Protein AF-A0AAN4Z5H9-F1 (afdb_monomer_lite)

Secondary structure (DSSP, 8-state):
---TT----TT-S-HHHHHHHHHHHS-HHHHHHHHHHHHH--HHHHHHHIIIII----SHHHHHHHHHHHHHHHHHHHHHHHHHHT-HHHHHHHHHHHHHHHHTPPTT----HHHHHHHHHHHHHTSHHHHHH-HHHHHHHHHHHHHHHH-GGG-S-HHHHHHHHHHHHHHHHHHHH-SSSTTTGGG--S-HHHHHHHHHHTTHHHHIIIIIITSTTGGG-HHHHHHHHHHHHHHHHH-HHHHHHHHHHHHHHHHHHHHHHH--

Radius of gyration: 21.69 Å; chains: 1; bounding box: 60×51×69 Å

Structure (mmCIF, N/CA/C/O backbone):
data_AF-A0AAN4Z5H9-F1
#
_entry.id   AF-A0AAN4Z5H9-F1
#
loop_
_atom_site.group_PDB
_atom_site.id
_atom_site.type_symbol
_atom_site.label_atom_id
_atom_site.label_alt_id
_atom_site.label_comp_id
_atom_site.label_asym_id
_atom_site.label_entity_id
_atom_site.label_seq_id
_atom_site.pdbx_PDB_ins_code
_atom_site.Cartn_x
_atom_site.Cartn_y
_atom_site.Cartn_z
_atom_site.occupancy
_atom_site.B_iso_or_equiv
_atom_site.auth_seq_id
_atom_site.auth_comp_id
_atom_site.auth_asym_id
_atom_site.auth_atom_id
_atom_site.pdbx_PDB_model_num
ATOM 1 N N . PHE A 1 1 ? -10.519 34.401 27.376 1.00 35.06 1 PHE A N 1
ATOM 2 C CA . PHE A 1 1 ? -10.467 32.924 27.276 1.00 35.06 1 PHE A CA 1
ATOM 3 C C . PHE A 1 1 ? -10.170 32.427 25.847 1.00 35.06 1 PHE A C 1
ATOM 5 O O . PHE A 1 1 ? -10.809 31.511 25.355 1.00 35.06 1 PHE A O 1
ATOM 12 N N . ARG A 1 2 ? -9.180 33.008 25.148 1.00 33.75 2 ARG A N 1
ATOM 13 C CA . ARG A 1 2 ? -8.764 32.587 23.789 1.00 33.75 2 ARG A CA 1
ATOM 14 C C . ARG A 1 2 ? -7.245 32.753 23.593 1.00 33.75 2 ARG A C 1
ATOM 16 O O . ARG A 1 2 ? -6.788 33.269 22.584 1.00 33.75 2 ARG A O 1
ATOM 23 N N . VAL A 1 3 ? -6.466 32.385 24.615 1.00 35.53 3 VAL A N 1
ATOM 24 C CA . VAL A 1 3 ? -4.991 32.519 24.610 1.00 35.53 3 VAL A CA 1
ATOM 25 C C . VAL A 1 3 ? -4.268 31.233 25.058 1.00 35.53 3 VAL A C 1
ATOM 27 O O . VAL A 1 3 ? -3.055 31.158 24.953 1.00 35.53 3 VAL A O 1
ATOM 30 N N . LEU A 1 4 ? -4.970 30.170 25.471 1.00 34.47 4 LEU A N 1
ATOM 31 C CA . LEU A 1 4 ? -4.337 29.030 26.160 1.00 34.47 4 LEU A CA 1
ATOM 32 C C . LEU A 1 4 ? -4.035 27.772 25.329 1.00 34.47 4 LEU A C 1
ATOM 34 O O . LEU A 1 4 ? -3.639 26.771 25.907 1.00 34.47 4 LEU A O 1
ATOM 38 N N . LEU A 1 5 ? -4.153 27.799 24.000 1.00 40.00 5 LEU A N 1
ATOM 39 C CA . LEU A 1 5 ? -3.706 26.681 23.150 1.00 40.00 5 LEU A CA 1
ATOM 40 C C . LEU A 1 5 ? -3.053 27.179 21.854 1.00 40.00 5 LEU A C 1
ATOM 42 O O . LEU A 1 5 ? -3.328 26.689 20.763 1.00 40.00 5 LEU A O 1
ATOM 46 N N . LYS A 1 6 ? -2.158 28.166 21.959 1.00 36.31 6 LYS A N 1
ATOM 47 C CA . LYS A 1 6 ? -1.083 28.275 20.969 1.00 36.31 6 LYS A CA 1
ATOM 48 C C . LYS A 1 6 ? -0.036 27.244 21.371 1.00 36.31 6 LYS A C 1
ATOM 50 O O . LYS A 1 6 ? 0.864 27.561 22.138 1.00 36.31 6 LYS A O 1
ATOM 55 N N . TRP A 1 7 ? -0.220 26.004 20.920 1.00 41.94 7 TRP A N 1
ATOM 56 C CA . TRP A 1 7 ? 0.839 25.001 20.970 1.00 41.94 7 TRP A CA 1
ATOM 57 C C . TRP A 1 7 ? 2.050 25.624 20.259 1.00 41.94 7 TRP A C 1
ATOM 59 O O . TRP A 1 7 ? 1.920 25.978 19.078 1.00 41.94 7 TRP A O 1
ATOM 69 N N . PRO A 1 8 ? 3.176 25.879 20.951 1.00 40.06 8 PRO A N 1
ATOM 70 C CA . PRO A 1 8 ? 4.378 26.331 20.275 1.00 40.06 8 PRO A CA 1
ATOM 71 C C . PRO A 1 8 ? 4.750 25.254 19.256 1.00 40.06 8 PRO A C 1
ATOM 73 O O . PRO A 1 8 ? 4.385 24.088 19.404 1.00 40.06 8 PRO A O 1
ATOM 76 N N . ARG A 1 9 ? 5.398 25.656 18.167 1.00 43.84 9 ARG A N 1
ATOM 77 C CA . ARG A 1 9 ? 5.829 24.759 17.087 1.00 43.84 9 ARG A CA 1
ATOM 78 C C . ARG A 1 9 ? 6.445 23.468 17.652 1.00 43.84 9 ARG A C 1
ATOM 80 O O . ARG A 1 9 ? 7.014 23.485 18.735 1.00 43.84 9 ARG A O 1
ATOM 87 N N . ARG A 1 10 ? 6.346 22.371 16.887 1.00 48.06 10 ARG A N 1
ATOM 88 C CA . ARG A 1 10 ? 6.854 20.999 17.152 1.00 48.06 10 ARG A CA 1
ATOM 89 C C . ARG A 1 10 ? 8.238 20.868 17.833 1.00 48.06 10 ARG A C 1
ATOM 91 O O . ARG A 1 10 ? 8.585 19.759 18.218 1.00 48.06 10 ARG A O 1
ATOM 98 N N . GLU A 1 11 ? 9.005 21.942 17.960 1.00 48.94 11 GLU A N 1
ATOM 99 C CA . GLU A 1 11 ? 10.364 22.011 18.496 1.00 48.94 11 GLU A CA 1
ATOM 100 C C . GLU A 1 11 ? 10.444 22.106 20.035 1.00 48.94 11 GLU A C 1
ATOM 102 O O . GLU A 1 11 ? 11.495 21.796 20.582 1.00 48.94 11 GLU A O 1
ATOM 107 N N . ASP A 1 12 ? 9.352 22.411 20.752 1.00 53.12 12 ASP A N 1
ATOM 108 C CA . ASP A 1 12 ? 9.399 22.648 22.213 1.00 53.12 12 ASP A CA 1
ATOM 109 C C . ASP A 1 12 ? 8.731 21.556 23.071 1.00 53.12 12 ASP A C 1
ATOM 111 O O . ASP A 1 12 ? 8.316 21.808 24.205 1.00 53.12 12 ASP A O 1
ATOM 115 N N . LEU A 1 13 ? 8.577 20.328 22.563 1.00 63.78 13 LEU A N 1
ATOM 116 C CA . LEU A 1 13 ? 8.091 19.244 23.420 1.00 63.78 13 LEU A CA 1
ATOM 117 C C . LEU A 1 13 ? 9.231 18.790 24.348 1.00 63.78 13 LEU A C 1
ATOM 119 O O . LEU A 1 13 ? 10.267 18.355 23.840 1.00 63.78 13 LEU A O 1
ATOM 123 N N . PRO A 1 14 ? 9.072 18.830 25.687 1.00 81.00 14 PRO A N 1
ATOM 124 C CA . PRO A 1 14 ? 10.109 18.356 26.595 1.00 81.00 14 PRO A CA 1
ATOM 125 C C . PRO A 1 14 ? 10.519 16.926 26.233 1.00 81.00 14 PRO A C 1
ATOM 127 O O . PRO A 1 14 ? 9.656 16.070 26.033 1.00 81.00 14 PRO A O 1
ATOM 130 N N . ILE A 1 15 ? 11.826 16.653 26.168 1.00 77.75 15 ILE A N 1
ATOM 131 C CA . ILE A 1 15 ? 12.364 15.340 25.765 1.00 77.75 15 ILE A CA 1
ATOM 132 C C . ILE A 1 15 ? 11.769 14.214 26.624 1.00 77.75 15 ILE A C 1
ATOM 134 O O . ILE A 1 15 ? 11.465 13.142 26.111 1.00 77.75 15 ILE A O 1
ATOM 138 N N . SER A 1 16 ? 11.528 14.479 27.911 1.00 81.25 16 SER A N 1
ATOM 139 C CA . SER A 1 16 ? 10.866 13.556 28.840 1.00 81.25 16 SER A CA 1
ATOM 140 C C . SER A 1 16 ? 9.409 13.258 28.473 1.00 81.25 16 SER A C 1
ATOM 142 O O . SER A 1 16 ? 8.974 12.117 28.585 1.00 81.25 16 SER A O 1
ATOM 144 N N . LEU A 1 17 ? 8.654 14.255 28.004 1.00 80.44 17 LEU A N 1
ATOM 145 C CA . LEU A 1 17 ? 7.281 14.068 27.536 1.00 80.44 17 LEU A CA 1
ATOM 146 C C . LEU A 1 17 ? 7.269 13.329 26.191 1.00 80.44 17 LEU A C 1
ATOM 148 O O . LEU A 1 17 ? 6.477 12.414 25.999 1.00 80.44 17 LEU A O 1
ATOM 152 N N . SER A 1 18 ? 8.178 13.689 25.279 1.00 78.94 18 SER A N 1
ATOM 153 C CA . SER A 1 18 ? 8.346 13.006 23.992 1.00 78.94 18 SER A CA 1
ATOM 154 C C . SER A 1 18 ? 8.706 11.531 24.183 1.00 78.94 18 SER A C 1
ATOM 156 O O . SER A 1 18 ? 8.077 10.661 23.582 1.00 78.94 18 SER A O 1
ATOM 158 N N . SER A 1 19 ? 9.654 11.226 25.076 1.00 81.56 19 SER A N 1
ATOM 159 C CA . SER A 1 19 ? 10.041 9.845 25.365 1.00 81.56 19 SER A CA 1
ATOM 160 C C . SER A 1 19 ? 8.925 9.069 26.062 1.00 81.56 19 SER A C 1
ATOM 162 O O . SER A 1 19 ? 8.707 7.916 25.706 1.00 81.56 19 SER A O 1
ATOM 164 N N . ALA A 1 20 ? 8.172 9.693 26.976 1.00 82.62 20 ALA A N 1
ATOM 165 C CA . ALA A 1 20 ? 7.025 9.067 27.633 1.00 82.62 20 ALA A CA 1
ATOM 166 C C . ALA A 1 20 ? 5.873 8.779 26.657 1.00 82.62 20 ALA A C 1
ATOM 168 O O . ALA A 1 20 ? 5.259 7.714 26.715 1.00 82.62 20 ALA A O 1
ATOM 169 N N . ILE A 1 21 ? 5.585 9.698 25.730 1.00 80.31 21 ILE A N 1
ATOM 170 C CA . ILE A 1 21 ? 4.573 9.488 24.687 1.00 80.31 21 ILE A CA 1
ATOM 171 C C . ILE A 1 21 ? 5.024 8.372 23.744 1.00 80.31 21 ILE A C 1
ATOM 173 O O . ILE A 1 21 ? 4.246 7.455 23.478 1.00 80.31 21 ILE A O 1
ATOM 177 N N . LYS A 1 22 ? 6.281 8.398 23.280 1.00 81.94 22 LYS A N 1
ATOM 178 C CA . LYS A 1 22 ? 6.835 7.329 22.440 1.00 81.94 22 LYS A CA 1
ATOM 179 C C . LYS A 1 22 ? 6.768 5.981 23.148 1.00 81.94 22 LYS A C 1
ATOM 181 O O . LYS A 1 22 ? 6.234 5.032 22.587 1.00 81.94 22 LYS A O 1
ATOM 186 N N . SER A 1 23 ? 7.234 5.907 24.391 1.00 84.00 23 SER A N 1
ATOM 187 C CA . SER A 1 23 ? 7.233 4.658 25.147 1.00 84.00 23 SER A CA 1
ATOM 188 C C . SER A 1 23 ? 5.828 4.148 25.436 1.00 84.00 23 SER A C 1
ATOM 190 O O . SER A 1 23 ? 5.679 2.943 25.547 1.00 84.00 23 SER A O 1
ATOM 192 N N . SER A 1 24 ? 4.811 5.010 25.523 1.00 82.50 24 SER A N 1
ATOM 193 C CA . SER A 1 24 ? 3.432 4.597 25.821 1.00 82.50 24 SER A CA 1
ATOM 194 C C . SER A 1 24 ? 2.625 4.223 24.576 1.00 82.50 24 SER A C 1
ATOM 196 O O . SER A 1 24 ? 1.837 3.282 24.623 1.00 82.50 24 SER A O 1
ATOM 198 N N . PHE A 1 25 ? 2.806 4.943 23.465 1.00 81.75 25 PHE A N 1
ATOM 199 C CA . PHE A 1 25 ? 1.943 4.821 22.282 1.00 81.75 25 PHE A CA 1
ATOM 200 C C . PHE A 1 25 ? 2.636 4.208 21.066 1.00 81.75 25 PHE A C 1
ATOM 202 O O . PHE A 1 25 ? 1.976 3.546 20.266 1.00 81.75 25 PHE A O 1
ATOM 209 N N . VAL A 1 26 ? 3.954 4.369 20.926 1.00 86.19 26 VAL A N 1
ATOM 210 C CA . VAL A 1 26 ? 4.732 3.799 19.816 1.00 86.19 26 VAL A CA 1
ATOM 211 C C . VAL A 1 26 ? 5.153 2.378 20.186 1.00 86.19 26 VAL A C 1
ATOM 213 O O . VAL A 1 26 ? 6.322 2.057 20.384 1.00 86.19 26 VAL A O 1
ATOM 216 N N . GLN A 1 27 ? 4.148 1.521 20.347 1.00 88.69 27 GLN A N 1
ATOM 217 C CA . GLN A 1 27 ? 4.318 0.129 20.733 1.00 88.69 27 GLN A CA 1
ATOM 218 C C . GLN A 1 27 ? 3.593 -0.798 19.764 1.00 88.69 27 GLN A C 1
ATOM 220 O O . GLN A 1 27 ? 2.468 -0.538 19.334 1.00 88.69 27 GLN A O 1
ATOM 225 N N . ARG A 1 28 ? 4.200 -1.961 19.513 1.00 91.19 28 ARG A N 1
ATOM 226 C CA . ARG A 1 28 ? 3.634 -2.996 18.639 1.00 91.19 28 ARG A CA 1
ATOM 227 C C . ARG A 1 28 ? 2.249 -3.470 19.092 1.00 91.19 28 ARG A C 1
ATOM 229 O O . ARG A 1 28 ? 1.396 -3.742 18.256 1.00 91.19 28 ARG A O 1
ATOM 236 N N . GLY A 1 29 ? 2.017 -3.554 20.405 1.00 92.50 29 GLY A N 1
ATOM 237 C CA . GLY A 1 29 ? 0.724 -3.956 20.968 1.00 92.50 29 GLY A CA 1
ATOM 238 C C . GLY A 1 29 ? -0.396 -2.967 20.644 1.00 92.50 29 GLY A C 1
ATOM 239 O O . GLY A 1 29 ? -1.452 -3.380 20.172 1.00 92.50 29 GLY A O 1
ATOM 240 N N . VAL A 1 30 ? -0.133 -1.667 20.820 1.00 92.56 30 VAL A N 1
ATOM 241 C CA . VAL A 1 30 ? -1.069 -0.592 20.451 1.00 92.56 30 VAL A CA 1
ATOM 242 C C . VAL A 1 30 ? -1.351 -0.643 18.954 1.00 92.56 30 VAL A C 1
ATOM 244 O O . VAL A 1 30 ? -2.508 -0.670 18.551 1.00 92.56 30 VAL A O 1
ATOM 247 N N . PHE A 1 31 ? -0.308 -0.741 18.131 1.00 94.56 31 PHE A N 1
ATOM 248 C CA . PHE A 1 31 ? -0.454 -0.810 16.680 1.00 94.56 31 PHE A CA 1
ATOM 249 C C . PHE A 1 31 ? -1.325 -1.985 16.216 1.00 94.56 31 PHE A C 1
ATOM 251 O O . PHE A 1 31 ? -2.252 -1.786 15.436 1.00 94.56 31 PHE A O 1
ATOM 258 N N . ARG A 1 32 ? -1.079 -3.196 16.731 1.00 94.00 32 ARG A N 1
ATOM 259 C CA . ARG A 1 32 ? -1.899 -4.375 16.412 1.00 94.00 32 ARG A CA 1
ATOM 260 C C . ARG A 1 32 ? -3.347 -4.196 16.831 1.00 94.00 32 ARG A C 1
ATOM 262 O O . ARG A 1 32 ? -4.237 -4.498 16.050 1.00 94.00 32 ARG A O 1
ATOM 269 N N . HIS A 1 33 ? -3.578 -3.646 18.021 1.00 94.88 33 HIS A N 1
ATOM 270 C CA . HIS A 1 33 ? -4.934 -3.375 18.475 1.00 94.88 33 HIS A CA 1
ATOM 271 C C . HIS A 1 33 ? -5.656 -2.382 17.554 1.00 94.88 33 HIS A C 1
ATOM 273 O O . HIS A 1 33 ? -6.806 -2.610 17.192 1.00 94.88 33 HIS A O 1
ATOM 279 N N . LEU A 1 34 ? -4.974 -1.318 17.113 1.00 95.06 34 LEU A N 1
ATOM 280 C CA . LEU A 1 34 ? -5.534 -0.373 16.146 1.00 95.06 34 LEU A CA 1
ATOM 281 C C . LEU A 1 34 ? -5.831 -1.053 14.800 1.00 95.06 34 LEU A C 1
ATOM 283 O O . LEU A 1 34 ? -6.898 -0.823 14.237 1.00 95.06 34 LEU A O 1
ATOM 287 N N . LEU A 1 35 ? -4.945 -1.926 14.305 1.00 93.81 35 LEU A N 1
ATOM 288 C CA . LEU A 1 35 ? -5.199 -2.714 13.092 1.00 93.81 35 LEU A CA 1
ATOM 289 C C . LEU A 1 35 ? -6.416 -3.637 13.249 1.00 93.81 35 LEU A C 1
ATOM 291 O O . LEU A 1 35 ? -7.266 -3.667 12.360 1.00 93.81 35 LEU A O 1
ATOM 295 N N . ASP A 1 36 ? -6.558 -4.326 14.379 1.00 94.00 36 ASP A N 1
ATOM 296 C CA . ASP A 1 36 ? -7.716 -5.183 14.654 1.00 94.00 36 ASP A CA 1
ATOM 297 C C . ASP A 1 36 ? -9.020 -4.367 14.702 1.00 94.00 36 ASP A C 1
ATOM 299 O O . ASP A 1 36 ? -10.057 -4.797 14.177 1.00 94.00 36 ASP A O 1
ATOM 303 N N . LEU A 1 37 ? -8.973 -3.151 15.258 1.00 94.69 37 LEU A N 1
ATOM 304 C CA . LEU A 1 37 ? -10.104 -2.220 15.260 1.00 94.69 37 LEU A CA 1
ATOM 305 C C . LEU A 1 37 ? -10.518 -1.801 13.845 1.00 94.69 37 LEU A C 1
ATOM 307 O O . LEU A 1 37 ? -11.712 -1.646 13.611 1.00 94.69 37 LEU A O 1
ATOM 311 N N . THR A 1 38 ? -9.599 -1.715 12.872 1.00 91.62 38 THR A N 1
ATOM 312 C CA . THR A 1 38 ? -9.986 -1.407 11.474 1.00 91.62 38 THR A CA 1
ATOM 313 C C . THR A 1 38 ? -10.901 -2.469 10.862 1.00 91.62 38 THR A C 1
ATOM 315 O O . THR A 1 38 ? -11.684 -2.167 9.964 1.00 91.62 38 THR A O 1
ATOM 318 N N . SER A 1 39 ? -10.815 -3.711 11.348 1.00 89.56 39 SER A N 1
ATOM 319 C CA . SER A 1 39 ? -11.657 -4.820 10.889 1.00 89.56 39 SER A CA 1
ATOM 320 C C . SER A 1 39 ? -12.968 -4.935 11.674 1.00 89.56 39 SER A C 1
ATOM 322 O O . SER A 1 39 ? -14.003 -5.314 11.124 1.00 89.56 39 SER A O 1
ATOM 324 N N . SER A 1 40 ? -12.929 -4.616 12.970 1.00 92.19 40 SER A N 1
ATOM 325 C CA . SER A 1 40 ? -14.005 -4.922 13.916 1.00 92.19 40 SER A CA 1
ATOM 326 C C . SER A 1 40 ? -14.898 -3.724 14.228 1.00 92.19 40 SER A C 1
ATOM 328 O O . SER A 1 40 ? -16.111 -3.903 14.343 1.00 92.19 40 SER A O 1
ATOM 330 N N . PHE A 1 41 ? -14.349 -2.510 14.287 1.00 92.62 41 PHE A N 1
ATOM 331 C CA . PHE A 1 41 ? -15.096 -1.286 14.557 1.00 92.62 41 PHE A CA 1
ATOM 332 C C . PHE A 1 41 ? -15.714 -0.757 13.258 1.00 92.62 41 PHE A C 1
ATOM 334 O O . PHE A 1 41 ? -15.170 0.123 12.591 1.00 92.62 41 PHE A O 1
ATOM 341 N N . THR A 1 42 ? -16.838 -1.350 12.854 1.00 90.88 42 THR A N 1
ATOM 342 C CA . THR A 1 42 ? -17.583 -0.982 11.640 1.00 90.88 42 THR A CA 1
ATOM 343 C C . THR A 1 42 ? -18.994 -0.542 11.980 1.00 90.88 42 THR A C 1
ATOM 345 O O . THR A 1 42 ? -19.565 -1.009 12.961 1.00 90.88 42 THR A O 1
ATOM 348 N N . ILE A 1 43 ? -19.604 0.296 11.134 1.00 91.25 43 ILE A N 1
ATOM 349 C CA . ILE A 1 43 ? -21.002 0.723 11.319 1.00 91.25 43 ILE A CA 1
ATOM 350 C C . ILE A 1 43 ? -21.919 -0.491 11.507 1.00 91.25 43 ILE A C 1
ATOM 352 O O . ILE A 1 43 ? -22.774 -0.482 12.384 1.00 91.25 43 ILE A O 1
ATOM 356 N N . VAL A 1 44 ? -21.711 -1.551 10.718 1.00 91.62 44 VAL A N 1
ATOM 357 C CA . VAL A 1 44 ? -22.499 -2.787 10.801 1.00 91.62 44 VAL A CA 1
ATOM 358 C C . VAL A 1 44 ? -22.331 -3.456 12.166 1.00 91.62 44 VAL A C 1
ATOM 360 O O . VAL A 1 44 ? -23.331 -3.778 12.810 1.00 91.62 44 VAL A O 1
ATOM 363 N N . ASN A 1 45 ? -21.095 -3.634 12.634 1.00 92.25 45 ASN A N 1
ATOM 364 C CA . ASN A 1 45 ? -20.821 -4.306 13.905 1.00 92.25 45 ASN A CA 1
ATOM 365 C C . ASN A 1 45 ? -21.301 -3.482 15.106 1.00 92.25 45 ASN A C 1
ATOM 367 O O . ASN A 1 45 ? -21.930 -4.029 16.015 1.00 92.25 45 ASN A O 1
ATOM 371 N N . GLU A 1 46 ? -21.077 -2.169 15.087 1.00 93.06 46 GLU A N 1
ATOM 372 C CA . GLU A 1 46 ? -21.504 -1.262 16.152 1.00 93.06 46 GLU A CA 1
ATOM 373 C C . GLU A 1 46 ? -23.029 -1.157 16.213 1.00 93.06 46 GLU A C 1
ATOM 375 O O . GLU A 1 46 ? -23.619 -1.299 17.283 1.00 93.06 46 GLU A O 1
ATOM 380 N N . PHE A 1 47 ? -23.706 -1.020 15.068 1.00 92.56 47 PHE A N 1
ATOM 381 C CA . PHE A 1 47 ? -25.170 -0.984 15.036 1.00 92.56 47 PHE A CA 1
ATOM 382 C C . PHE A 1 47 ? -25.766 -2.316 15.489 1.00 92.56 47 PHE A C 1
ATOM 384 O O . PHE A 1 47 ? -26.731 -2.323 16.251 1.00 92.56 47 PHE A O 1
ATOM 391 N N . THR A 1 48 ? -25.172 -3.443 15.090 1.00 92.19 48 THR A N 1
ATOM 392 C CA . THR A 1 48 ? -25.601 -4.772 15.554 1.00 92.19 48 THR A CA 1
ATOM 393 C C . THR A 1 48 ? -25.416 -4.914 17.065 1.00 92.19 48 THR A C 1
ATOM 395 O O . THR A 1 48 ? -26.299 -5.426 17.758 1.00 92.19 48 THR A O 1
ATOM 398 N N . THR A 1 49 ? -24.305 -4.417 17.607 1.00 90.44 49 THR A N 1
ATOM 399 C CA . THR A 1 49 ? -24.024 -4.436 19.050 1.00 90.44 49 THR A CA 1
ATOM 400 C C . THR A 1 49 ? -25.012 -3.559 19.820 1.00 90.44 49 THR A C 1
ATOM 402 O O . THR A 1 49 ? -25.585 -4.003 20.818 1.00 90.44 49 THR A O 1
ATOM 405 N N . LEU A 1 50 ? -25.296 -2.352 19.326 1.00 89.19 50 LEU A N 1
ATOM 406 C CA . LEU A 1 50 ? -26.283 -1.448 19.915 1.00 89.19 50 LEU A CA 1
ATOM 407 C C . LEU A 1 50 ? -27.709 -2.003 19.828 1.00 89.19 50 LEU A C 1
ATOM 409 O O . LEU A 1 50 ? -28.473 -1.828 20.776 1.00 89.19 50 LEU A O 1
ATOM 413 N N . ALA A 1 51 ? -28.059 -2.707 18.747 1.00 86.62 51 ALA A N 1
ATOM 414 C CA . ALA A 1 51 ? -29.351 -3.376 18.600 1.00 86.62 51 ALA A CA 1
ATOM 415 C C . ALA A 1 51 ? -29.537 -4.495 19.625 1.00 86.62 51 ALA A C 1
ATOM 417 O O . ALA A 1 51 ? -30.560 -4.565 20.303 1.00 86.62 51 ALA A O 1
ATOM 418 N N . THR A 1 52 ? -28.544 -5.380 19.711 1.00 86.38 52 THR A N 1
ATOM 419 C CA . THR A 1 52 ? -28.683 -6.673 20.390 1.00 86.38 52 THR A CA 1
ATOM 420 C C . THR A 1 52 ? -28.356 -6.606 21.874 1.00 86.38 52 THR A C 1
ATOM 422 O O . THR A 1 52 ? -29.026 -7.264 22.666 1.00 86.38 52 THR A O 1
ATOM 425 N N . LYS A 1 53 ? -27.352 -5.816 22.273 1.00 83.31 53 LYS A N 1
ATOM 426 C CA . LYS A 1 53 ? -26.871 -5.779 23.664 1.00 83.31 53 LYS A CA 1
ATOM 427 C C . LYS A 1 53 ? -27.400 -4.600 24.467 1.00 83.31 53 LYS A C 1
ATOM 429 O O . LYS A 1 53 ? -27.573 -4.730 25.674 1.00 83.31 53 LYS A O 1
ATOM 434 N N . HIS A 1 54 ? -27.629 -3.458 23.821 1.00 78.94 54 HIS A N 1
ATOM 435 C CA . HIS A 1 54 ? -27.855 -2.194 24.531 1.00 78.94 54 HIS A CA 1
ATOM 436 C C . HIS A 1 54 ? -29.194 -1.518 24.216 1.00 78.94 54 HIS A C 1
ATOM 438 O O . HIS A 1 54 ? -29.509 -0.519 24.854 1.00 78.94 54 HIS A O 1
ATOM 444 N N . GLN A 1 55 ? -29.973 -2.037 23.254 1.00 78.88 55 GLN A N 1
ATOM 445 C CA . GLN A 1 55 ? -31.213 -1.417 22.751 1.00 78.88 55 GLN A CA 1
ATOM 446 C C . GLN A 1 55 ? -31.042 0.088 22.438 1.00 78.88 55 GLN A C 1
ATOM 448 O O . GLN A 1 55 ? -31.948 0.897 22.624 1.00 78.88 55 GLN A O 1
ATOM 453 N N . GLY A 1 56 ? -29.850 0.468 21.969 1.00 79.31 56 GLY A N 1
ATOM 454 C CA . GLY A 1 56 ? -29.379 1.856 21.917 1.00 79.31 56 GLY A CA 1
ATOM 455 C C . GLY A 1 56 ? -29.527 2.544 20.560 1.00 79.31 56 GLY A C 1
ATOM 456 O O . GLY A 1 56 ? -29.020 3.643 20.387 1.00 79.31 56 GLY A O 1
ATOM 457 N N . LEU A 1 57 ? -30.183 1.918 19.578 1.00 81.25 57 LEU A N 1
ATOM 458 C CA . LEU A 1 57 ? -30.263 2.456 18.211 1.00 81.25 57 LEU A CA 1
ATOM 459 C C . LEU A 1 57 ? -31.150 3.701 18.086 1.00 81.25 57 LEU A C 1
ATOM 461 O O . LEU A 1 57 ? -30.971 4.471 17.150 1.00 81.25 57 LEU A O 1
ATOM 465 N N . GLY A 1 58 ? -32.070 3.942 19.023 1.00 85.38 58 GLY A N 1
ATOM 466 C CA . GLY A 1 58 ? -32.913 5.140 19.021 1.00 85.38 58 GLY A CA 1
ATOM 467 C C . GLY A 1 58 ? -33.687 5.361 17.709 1.00 85.38 58 GLY A C 1
ATOM 468 O O . GLY A 1 58 ? -33.973 4.427 16.959 1.00 85.38 58 GLY A O 1
ATOM 469 N N . ASN A 1 59 ? -34.053 6.619 17.440 1.00 89.62 59 ASN A N 1
ATOM 470 C CA . ASN A 1 59 ? -34.765 7.027 16.222 1.00 89.62 59 ASN A CA 1
ATOM 471 C C . ASN A 1 59 ? -33.804 7.290 15.039 1.00 89.62 59 ASN A C 1
ATOM 473 O O . ASN A 1 59 ? -32.591 7.351 15.217 1.00 89.62 59 ASN A O 1
ATOM 477 N N . GLN A 1 60 ? -34.334 7.511 13.828 1.00 91.31 60 GLN A N 1
ATOM 478 C CA . GLN A 1 60 ? -33.515 7.716 12.619 1.00 91.31 60 GLN A CA 1
ATOM 479 C C . GLN A 1 60 ? -32.505 8.872 12.737 1.00 91.31 60 GLN A C 1
ATOM 481 O O . GLN A 1 60 ? -31.393 8.780 12.222 1.00 91.31 60 GLN A O 1
ATOM 486 N N . GLN A 1 61 ? -32.867 9.960 13.424 1.00 92.81 61 GLN A N 1
ATOM 487 C CA . GLN A 1 61 ? -31.949 11.082 13.643 1.00 92.81 61 GLN A CA 1
ATOM 488 C C . GLN A 1 61 ? -30.763 10.665 14.519 1.00 92.81 61 GLN A C 1
ATOM 490 O O . GLN A 1 61 ? -29.619 10.981 14.196 1.00 92.81 61 GLN A O 1
ATOM 495 N N . HIS A 1 62 ? -31.026 9.911 15.589 1.00 91.06 62 HIS A N 1
ATOM 496 C CA . HIS A 1 62 ? -29.983 9.364 16.449 1.00 91.06 62 HIS A CA 1
ATOM 497 C C . HIS A 1 62 ? -29.090 8.373 15.696 1.00 91.06 62 HIS A C 1
ATOM 499 O O . HIS A 1 62 ? -27.870 8.466 15.791 1.00 91.06 62 HIS A O 1
ATOM 505 N N . GLN A 1 63 ? -29.672 7.493 14.877 1.00 92.69 63 GLN A N 1
ATOM 506 C CA . GLN A 1 63 ? -28.910 6.560 14.039 1.00 92.69 63 GLN A CA 1
ATOM 507 C C . GLN A 1 63 ? -27.977 7.293 13.072 1.00 92.69 63 GLN A C 1
ATOM 509 O O . GLN A 1 63 ? -26.820 6.909 12.926 1.00 92.69 63 GLN A O 1
ATOM 514 N N . ASN A 1 64 ? -28.440 8.376 12.445 1.00 94.31 64 ASN A N 1
ATOM 515 C CA . ASN A 1 64 ? -27.593 9.179 11.565 1.00 94.31 64 ASN A CA 1
ATOM 516 C C . ASN A 1 64 ? -26.437 9.834 12.341 1.00 94.31 64 ASN A C 1
ATOM 518 O O . ASN A 1 64 ? -25.304 9.813 11.872 1.00 94.31 64 ASN A O 1
ATOM 522 N N . MET A 1 65 ? -26.696 10.346 13.550 1.00 93.00 65 MET A N 1
ATOM 523 C CA . MET A 1 65 ? -25.655 10.917 14.414 1.00 93.00 65 MET A CA 1
ATOM 524 C C . MET A 1 65 ? -24.625 9.865 14.855 1.00 93.00 65 MET A C 1
ATOM 526 O O . MET A 1 65 ? -23.423 10.120 14.786 1.00 93.00 65 MET A O 1
ATOM 530 N N . LEU A 1 66 ? -25.078 8.672 15.257 1.00 93.69 66 LEU A N 1
ATOM 531 C CA . LEU A 1 66 ? -24.204 7.550 15.614 1.00 93.69 66 LEU A CA 1
ATOM 532 C C . LEU A 1 66 ? -23.343 7.109 14.430 1.00 93.69 66 LEU A C 1
ATOM 534 O O . LEU A 1 66 ? -22.145 6.902 14.597 1.00 93.69 66 LEU A O 1
ATOM 538 N N . ARG A 1 67 ? -23.933 7.008 13.233 1.00 94.50 67 ARG A N 1
ATOM 539 C CA . ARG A 1 67 ? -23.203 6.689 12.002 1.00 94.50 67 ARG A CA 1
ATOM 540 C C . ARG A 1 67 ? -22.065 7.679 11.765 1.00 94.50 67 ARG A C 1
ATOM 542 O O . ARG A 1 67 ? -20.929 7.243 11.628 1.00 94.50 67 ARG A O 1
ATOM 549 N N . SER A 1 68 ? -22.351 8.982 11.792 1.00 94.81 68 SER A N 1
ATOM 550 C CA . SER A 1 68 ? -21.321 10.009 11.592 1.00 94.81 68 SER A CA 1
ATOM 551 C C . SER A 1 68 ? -20.223 9.955 12.657 1.00 94.81 68 SER A C 1
ATOM 553 O O . SER A 1 68 ? -19.052 10.128 12.336 1.00 94.81 68 SER A O 1
ATOM 555 N N . MET A 1 69 ? -20.569 9.674 13.917 1.00 94.56 69 MET A N 1
ATOM 556 C CA . MET A 1 69 ? -19.580 9.522 14.990 1.00 94.56 69 MET A CA 1
ATOM 557 C C . MET A 1 69 ? -18.685 8.290 14.787 1.00 94.56 69 MET A C 1
ATOM 559 O O . MET A 1 69 ? -17.479 8.363 15.026 1.00 94.56 69 MET A O 1
ATOM 563 N N . ILE A 1 70 ? -19.253 7.166 14.342 1.00 93.69 70 ILE A N 1
ATOM 564 C CA . ILE A 1 70 ? -18.491 5.948 14.033 1.00 93.69 70 ILE A CA 1
ATOM 565 C C . ILE A 1 70 ? -17.552 6.206 12.856 1.00 93.69 70 ILE A C 1
ATOM 567 O O . ILE A 1 70 ? -16.373 5.889 12.958 1.00 93.69 70 ILE A O 1
ATOM 571 N N . GLU A 1 71 ? -18.038 6.828 11.782 1.00 93.12 71 GLU A N 1
ATOM 572 C CA . GLU A 1 71 ? -17.228 7.184 10.609 1.00 93.12 71 GLU A CA 1
ATOM 573 C C . GLU A 1 71 ? -16.078 8.139 10.976 1.00 93.12 71 GLU A C 1
ATOM 575 O O . GLU A 1 71 ? -14.946 7.948 10.531 1.00 93.12 71 GLU A O 1
ATOM 580 N N . GLU A 1 72 ? -16.330 9.127 11.842 1.00 94.31 72 GLU A N 1
ATOM 581 C CA . GLU A 1 72 ? -15.286 10.011 12.378 1.00 94.31 72 GLU A CA 1
ATOM 582 C C . GLU A 1 72 ? -14.248 9.228 13.189 1.00 94.31 72 GLU A C 1
ATOM 584 O O . GLU A 1 72 ? -13.044 9.391 13.006 1.00 94.31 72 GLU A O 1
ATOM 589 N N . THR A 1 73 ? -14.710 8.331 14.060 1.00 94.50 73 THR A N 1
ATOM 590 C CA . THR A 1 73 ? -13.833 7.506 14.899 1.00 94.50 73 THR A CA 1
ATOM 591 C C . THR A 1 73 ? -12.983 6.565 14.048 1.00 94.50 73 THR A C 1
ATOM 593 O O . THR A 1 73 ? -11.792 6.413 14.309 1.00 94.50 73 THR A O 1
ATOM 596 N N . GLN A 1 74 ? -13.557 5.980 12.992 1.00 93.50 74 GLN A N 1
ATOM 597 C CA . GLN A 1 74 ? -12.817 5.190 12.010 1.00 93.50 74 GLN A CA 1
ATOM 598 C C . GLN A 1 74 ? -11.753 6.034 11.302 1.00 93.50 74 GLN A C 1
ATOM 600 O O . GLN A 1 74 ? -10.626 5.576 11.139 1.00 93.50 74 GLN A O 1
ATOM 605 N N . ARG A 1 75 ? -12.062 7.281 10.929 1.00 93.69 75 ARG A N 1
ATOM 606 C CA . ARG A 1 75 ? -11.071 8.174 10.314 1.00 93.69 75 ARG A CA 1
ATOM 607 C C . ARG A 1 75 ? -9.909 8.479 11.257 1.00 93.69 75 ARG A C 1
ATOM 609 O O . ARG A 1 75 ? -8.760 8.333 10.849 1.00 93.69 75 ARG A O 1
ATOM 616 N N . VAL A 1 76 ? -10.205 8.828 12.510 1.00 94.19 76 VAL A N 1
ATOM 617 C CA . VAL A 1 76 ? -9.189 9.089 13.545 1.00 94.19 76 VAL A CA 1
ATOM 618 C C . VAL A 1 76 ? -8.357 7.836 13.829 1.00 94.19 76 VAL A C 1
ATOM 620 O O . VAL A 1 76 ? -7.142 7.926 13.996 1.00 94.19 76 VAL A O 1
ATOM 623 N N . LEU A 1 77 ? -8.982 6.656 13.836 1.00 95.00 77 LEU A N 1
ATOM 624 C CA . LEU A 1 77 ? -8.285 5.378 13.965 1.00 95.00 77 LEU A CA 1
ATOM 625 C C . LEU A 1 77 ? -7.247 5.193 12.848 1.00 95.00 77 LEU A C 1
ATOM 627 O O . LEU A 1 77 ? -6.104 4.830 13.132 1.00 95.00 77 LEU A O 1
ATOM 631 N N . LEU A 1 78 ? -7.621 5.476 11.597 1.00 95.25 78 LEU A N 1
ATOM 632 C CA . LEU A 1 78 ? -6.694 5.425 10.464 1.00 95.25 78 LEU A CA 1
ATOM 633 C C . LEU A 1 78 ? -5.555 6.438 10.612 1.00 95.25 78 LEU A C 1
ATOM 635 O O . LEU A 1 78 ? -4.396 6.076 10.406 1.00 95.25 78 LEU A O 1
ATOM 639 N N . ASP A 1 79 ? -5.848 7.665 11.049 1.00 94.25 79 ASP A N 1
ATOM 640 C CA . ASP A 1 79 ? -4.811 8.667 11.319 1.00 94.25 79 ASP A CA 1
ATOM 641 C C . ASP A 1 79 ? -3.813 8.171 12.370 1.00 94.25 79 ASP A C 1
ATOM 643 O O . ASP A 1 79 ? -2.603 8.308 12.186 1.00 94.25 79 ASP A O 1
ATOM 647 N N . CYS A 1 80 ? -4.282 7.527 13.443 1.00 93.88 80 CYS A N 1
ATOM 648 C CA . CYS A 1 80 ? -3.404 6.923 14.444 1.00 93.88 80 CYS A CA 1
ATOM 649 C C . CYS A 1 80 ? -2.511 5.827 13.844 1.00 93.88 80 CYS A C 1
ATOM 651 O O . CYS A 1 80 ? -1.307 5.813 14.112 1.00 93.88 80 CYS A O 1
ATOM 653 N N . VAL A 1 81 ? -3.069 4.939 13.013 1.00 95.06 81 VAL A N 1
ATOM 654 C CA . VAL A 1 81 ? -2.304 3.892 12.314 1.00 95.06 81 VAL A CA 1
ATOM 655 C C . VAL A 1 81 ? -1.215 4.522 11.443 1.00 95.06 81 VAL A C 1
ATOM 657 O O . VAL A 1 81 ? -0.043 4.161 11.572 1.00 95.06 81 VAL A O 1
ATOM 660 N N . TYR A 1 82 ? -1.556 5.503 10.605 1.00 94.44 82 TYR A N 1
ATOM 661 C CA . TYR A 1 82 ? -0.588 6.136 9.706 1.00 94.44 82 TYR A CA 1
ATOM 662 C C . TYR A 1 82 ? 0.453 6.977 10.446 1.00 94.44 82 TYR A C 1
ATOM 664 O O . TYR A 1 82 ? 1.620 6.974 10.056 1.00 94.44 82 TYR A O 1
ATOM 672 N N . LEU A 1 83 ? 0.086 7.647 11.541 1.00 91.19 83 LEU A N 1
ATOM 673 C CA . LEU A 1 83 ? 1.032 8.387 12.380 1.00 91.19 83 LEU A CA 1
ATOM 674 C C . LEU A 1 83 ? 2.064 7.467 13.039 1.00 91.19 83 LEU A C 1
ATOM 676 O O . LEU A 1 83 ? 3.245 7.818 13.073 1.00 91.19 83 LEU A O 1
ATOM 680 N N . LEU A 1 84 ? 1.643 6.297 13.528 1.00 92.06 84 LEU A N 1
ATOM 681 C CA . LEU A 1 84 ? 2.563 5.302 14.084 1.00 92.06 84 LEU A CA 1
ATOM 682 C C . LEU A 1 84 ? 3.512 4.771 13.013 1.00 92.06 84 LEU A C 1
ATOM 684 O O . LEU A 1 84 ? 4.716 4.695 13.238 1.00 92.06 84 LEU A O 1
ATOM 688 N N . VAL A 1 85 ? 2.983 4.455 11.833 1.00 91.81 85 VAL A N 1
ATOM 689 C CA . VAL A 1 85 ? 3.764 3.902 10.720 1.00 91.81 85 VAL A CA 1
ATOM 690 C C . VAL A 1 85 ? 4.732 4.926 10.123 1.00 91.81 85 VAL A C 1
ATOM 692 O O . VAL A 1 85 ? 5.808 4.539 9.680 1.00 91.81 85 VAL A O 1
ATOM 695 N N . ALA A 1 86 ? 4.409 6.222 10.160 1.00 88.06 86 ALA A N 1
ATOM 696 C CA . ALA A 1 86 ? 5.333 7.301 9.796 1.00 88.06 86 ALA A CA 1
ATOM 697 C C . ALA A 1 86 ? 6.454 7.539 10.817 1.00 88.06 86 ALA A C 1
ATOM 699 O O . ALA A 1 86 ? 7.361 8.322 10.533 1.00 88.06 86 ALA A O 1
ATOM 700 N N . SER A 1 87 ? 6.389 6.940 12.010 1.00 87.38 87 SER A N 1
ATOM 701 C CA . SER A 1 87 ? 7.442 7.087 13.010 1.00 87.38 87 SER A CA 1
ATOM 702 C C . SER A 1 87 ? 8.653 6.232 12.615 1.00 87.38 87 SER A C 1
ATOM 704 O O . SER A 1 87 ? 8.519 5.006 12.607 1.00 87.38 87 SER A O 1
ATOM 706 N N . PRO A 1 88 ? 9.832 6.829 12.343 1.00 81.81 88 PRO A N 1
ATOM 707 C CA . PRO A 1 88 ? 11.003 6.087 11.862 1.00 81.81 88 PRO A CA 1
ATOM 708 C C . PRO A 1 88 ? 11.410 4.929 12.781 1.00 81.81 88 PRO A C 1
ATOM 710 O O . PRO A 1 88 ? 11.728 3.840 12.314 1.00 81.81 88 PRO A O 1
ATOM 713 N N .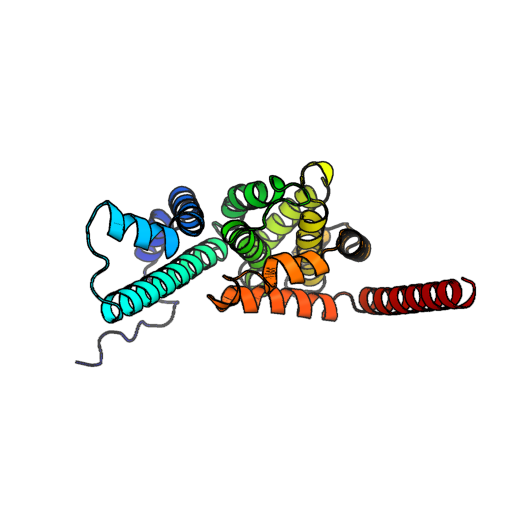 ASP A 1 89 ? 11.291 5.144 14.095 1.00 83.12 89 ASP A N 1
ATOM 714 C CA . ASP A 1 89 ? 11.626 4.169 15.139 1.00 83.12 89 ASP A CA 1
ATOM 715 C C . ASP A 1 89 ? 10.697 2.933 15.134 1.00 83.12 89 ASP A C 1
ATOM 717 O O . ASP A 1 89 ? 11.001 1.915 15.757 1.00 83.12 89 ASP A O 1
ATOM 721 N N . PHE A 1 90 ? 9.540 3.014 14.467 1.00 88.81 90 PHE A N 1
ATOM 722 C CA . PHE A 1 90 ? 8.496 1.987 14.494 1.00 88.81 90 PHE A CA 1
ATOM 723 C C . PHE A 1 90 ? 8.196 1.365 13.133 1.00 88.81 90 PHE A C 1
ATOM 725 O O . PHE A 1 90 ? 7.756 0.214 13.088 1.00 88.81 90 PHE A O 1
ATOM 732 N N . SER A 1 91 ? 8.447 2.073 12.030 1.00 87.12 91 SER A N 1
ATOM 733 C CA . SER A 1 91 ? 8.105 1.624 10.676 1.00 87.12 91 SER A CA 1
ATOM 734 C C . SER A 1 91 ? 8.609 0.204 10.378 1.00 87.12 91 SER A C 1
ATOM 736 O O . SER A 1 91 ? 7.857 -0.613 9.847 1.00 87.12 91 SER A O 1
ATOM 738 N N . GLN A 1 92 ? 9.829 -0.146 10.804 1.00 87.94 92 GLN A N 1
ATOM 739 C CA . GLN A 1 92 ? 10.374 -1.499 10.620 1.00 87.94 92 GLN A CA 1
ATOM 740 C C . GLN A 1 92 ? 9.584 -2.570 11.390 1.00 87.94 92 GLN A C 1
ATOM 742 O O . GLN A 1 92 ? 9.338 -3.661 10.879 1.00 87.94 92 GLN A O 1
ATOM 747 N N . THR A 1 93 ? 9.140 -2.253 12.609 1.00 91.12 93 THR A N 1
ATOM 748 C CA . THR A 1 93 ? 8.299 -3.156 13.406 1.00 91.12 93 THR A CA 1
ATOM 749 C C . THR A 1 93 ? 6.916 -3.313 12.778 1.00 91.12 93 THR A C 1
ATOM 751 O O . THR A 1 93 ? 6.383 -4.422 12.753 1.00 91.12 93 THR A O 1
ATOM 754 N N . ALA A 1 94 ? 6.352 -2.230 12.231 1.00 92.44 94 ALA A N 1
ATOM 755 C CA . ALA A 1 94 ? 5.051 -2.254 11.571 1.00 92.44 94 ALA A CA 1
ATOM 756 C C . ALA A 1 94 ? 5.031 -3.209 10.366 1.00 92.44 94 ALA A C 1
ATOM 758 O O . ALA A 1 94 ? 4.082 -3.976 10.214 1.00 92.44 94 ALA A O 1
ATOM 759 N N . ILE A 1 95 ? 6.093 -3.237 9.552 1.00 92.69 95 ILE A N 1
ATOM 760 C CA . ILE A 1 95 ? 6.201 -4.121 8.374 1.00 92.69 95 ILE A CA 1
ATOM 761 C C . ILE A 1 95 ? 6.003 -5.594 8.742 1.00 92.69 95 ILE A C 1
ATOM 763 O O . ILE A 1 95 ? 5.303 -6.317 8.032 1.00 92.69 95 ILE A O 1
ATOM 767 N N . ALA A 1 96 ? 6.544 -6.028 9.885 1.00 92.38 96 ALA A N 1
ATOM 768 C CA . ALA A 1 96 ? 6.413 -7.405 10.358 1.00 92.38 96 ALA A CA 1
ATOM 769 C C . ALA A 1 96 ? 4.960 -7.812 10.675 1.00 92.38 96 ALA A C 1
ATOM 771 O O . ALA A 1 96 ? 4.661 -9.004 10.725 1.00 92.38 96 ALA A O 1
ATOM 772 N N . ASP A 1 97 ? 4.067 -6.846 10.903 1.00 93.69 97 ASP A N 1
ATOM 773 C CA . ASP A 1 97 ? 2.635 -7.078 11.113 1.00 93.69 97 ASP A CA 1
ATOM 774 C C . ASP A 1 97 ? 1.804 -6.790 9.847 1.00 93.69 97 ASP A C 1
ATOM 776 O O . ASP A 1 97 ? 0.794 -7.453 9.618 1.00 93.69 97 ASP A O 1
ATOM 780 N N . LEU A 1 98 ? 2.253 -5.866 8.990 1.00 95.56 98 LEU A N 1
ATOM 781 C CA . LEU A 1 98 ? 1.580 -5.487 7.743 1.00 95.56 98 LEU A CA 1
ATOM 782 C C . LEU A 1 98 ? 1.763 -6.522 6.622 1.00 95.56 98 LEU A C 1
ATOM 784 O O . LEU A 1 98 ? 0.779 -6.945 6.014 1.00 95.56 98 LEU A O 1
ATOM 788 N N . CYS A 1 99 ? 2.996 -6.972 6.359 1.00 94.62 99 CYS A N 1
ATOM 789 C CA . CYS A 1 99 ? 3.288 -7.923 5.279 1.00 94.62 99 CYS A CA 1
ATOM 790 C C . CYS A 1 99 ? 2.476 -9.228 5.387 1.00 94.62 99 CYS A C 1
ATOM 792 O O . CYS A 1 99 ? 1.918 -9.658 4.376 1.00 94.62 99 CYS A O 1
ATOM 794 N N . PRO A 1 100 ? 2.331 -9.861 6.571 1.00 94.44 100 PRO A N 1
ATOM 795 C CA . PRO A 1 100 ? 1.520 -11.070 6.703 1.00 94.44 100 PRO A CA 1
ATOM 796 C C . PRO A 1 100 ? 0.037 -10.879 6.365 1.00 94.44 100 PRO A C 1
ATOM 798 O O . PRO A 1 100 ? -0.594 -11.836 5.923 1.00 94.44 100 PRO A O 1
ATOM 801 N N . LEU A 1 101 ? -0.538 -9.687 6.569 1.00 94.62 101 LEU A N 1
ATOM 802 C CA . LEU A 1 101 ? -1.941 -9.416 6.219 1.00 94.62 101 LEU A CA 1
ATOM 803 C C . LEU A 1 101 ? -2.163 -9.436 4.704 1.00 94.62 101 LEU A C 1
ATOM 805 O O . LEU A 1 101 ? -3.224 -9.858 4.252 1.00 94.62 101 LEU A O 1
ATOM 809 N N . LEU A 1 102 ? -1.156 -9.006 3.943 1.00 95.69 102 LEU A N 1
ATOM 810 C CA . LEU A 1 102 ? -1.184 -8.991 2.483 1.00 95.69 102 LEU A CA 1
ATOM 811 C C . LEU A 1 102 ? -0.819 -10.367 1.910 1.00 95.69 102 LEU A C 1
ATOM 813 O O . LEU A 1 102 ? -1.565 -10.918 1.110 1.00 95.69 102 LEU A O 1
ATOM 817 N N . LYS A 1 103 ? 0.276 -10.976 2.383 1.00 95.50 103 LYS A N 1
ATOM 818 C CA . LYS A 1 103 ? 0.791 -12.265 1.879 1.00 95.50 103 LYS A CA 1
ATOM 819 C C . LYS A 1 103 ? -0.190 -13.434 2.025 1.00 95.50 103 LYS A C 1
ATOM 821 O O . LYS A 1 103 ? -0.101 -14.390 1.262 1.00 95.50 103 LYS A O 1
ATOM 826 N N . LYS A 1 104 ? -1.105 -13.375 3.001 1.00 94.50 104 LYS A N 1
ATOM 827 C CA . LYS A 1 104 ? -2.108 -14.425 3.251 1.00 94.50 104 LYS A CA 1
ATOM 828 C C . LYS A 1 104 ? -3.230 -14.478 2.213 1.00 94.50 104 LYS A C 1
ATOM 830 O O . LYS A 1 104 ? -3.865 -15.525 2.120 1.00 94.50 104 LYS A O 1
ATOM 835 N N . LEU A 1 105 ? -3.485 -13.387 1.489 1.00 94.56 105 LEU A N 1
ATOM 836 C CA . LEU A 1 105 ? -4.543 -13.343 0.481 1.00 94.56 105 LEU A CA 1
ATOM 837 C C . LEU A 1 105 ? -4.207 -14.268 -0.687 1.00 94.56 105 LEU A C 1
ATOM 839 O O . LEU A 1 105 ? -3.084 -14.243 -1.185 1.00 94.56 105 LEU A O 1
ATOM 843 N N . GLN A 1 106 ? -5.183 -15.058 -1.113 1.00 93.62 106 GLN A N 1
ATOM 844 C CA . GLN A 1 106 ? -5.141 -15.878 -2.317 1.00 93.62 106 GLN A CA 1
ATOM 845 C C . GLN A 1 106 ? -5.828 -15.159 -3.488 1.00 93.62 106 GLN A C 1
ATOM 847 O O . GLN A 1 106 ? -6.638 -14.250 -3.272 1.00 93.62 106 GLN A O 1
ATOM 852 N N . PRO A 1 107 ? -5.561 -15.566 -4.741 1.00 89.25 107 PRO A N 1
ATOM 853 C CA . PRO A 1 107 ? -6.235 -14.994 -5.896 1.00 89.25 107 PRO A CA 1
ATOM 854 C C . PRO A 1 107 ? -7.749 -15.219 -5.800 1.00 89.25 107 PRO A C 1
ATOM 856 O O . PRO A 1 107 ? -8.211 -16.350 -5.647 1.00 89.25 107 PRO A O 1
ATOM 859 N N . GLY A 1 108 ? -8.524 -14.138 -5.894 1.00 84.69 108 GLY A N 1
ATOM 860 C CA . GLY A 1 108 ? -9.986 -14.169 -5.773 1.00 84.69 108 GLY A CA 1
ATOM 861 C C . GLY A 1 108 ? -10.526 -13.989 -4.350 1.00 84.69 108 GLY A C 1
ATOM 862 O O . GLY A 1 108 ? -11.741 -13.844 -4.190 1.00 84.69 108 GLY A O 1
ATOM 863 N N . ASP A 1 109 ? -9.664 -13.933 -3.330 1.00 90.19 109 ASP A N 1
ATOM 864 C CA . ASP A 1 109 ? -10.087 -13.559 -1.981 1.00 90.19 109 ASP A CA 1
ATOM 865 C C . ASP A 1 109 ? -10.652 -12.134 -1.956 1.00 90.19 109 ASP A C 1
ATOM 867 O O . ASP A 1 109 ? -10.235 -11.235 -2.693 1.00 90.19 109 ASP A O 1
ATOM 871 N N . ARG A 1 110 ? -11.605 -11.894 -1.050 1.00 88.50 110 ARG A N 1
ATOM 872 C CA . ARG A 1 110 ? -12.166 -10.556 -0.866 1.00 88.50 110 ARG A CA 1
ATOM 873 C C . ARG A 1 110 ? -11.107 -9.623 -0.281 1.00 88.50 110 ARG A C 1
ATOM 875 O O . ARG A 1 110 ? -10.725 -9.755 0.880 1.00 88.50 110 ARG A O 1
ATOM 882 N N . PHE A 1 111 ? -10.729 -8.610 -1.052 1.00 92.75 111 PHE A N 1
ATOM 883 C CA . PHE A 1 111 ? -9.872 -7.533 -0.572 1.00 92.75 111 PHE A CA 1
ATOM 884 C C . PHE A 1 111 ? -10.663 -6.573 0.333 1.00 92.75 111 PHE A C 1
ATOM 886 O O . PHE A 1 111 ? -11.514 -5.810 -0.127 1.00 92.75 111 PHE A O 1
ATOM 893 N N . GLY A 1 112 ? -10.434 -6.661 1.645 1.00 92.38 112 GLY A N 1
ATOM 894 C CA . GLY A 1 112 ? -11.162 -5.901 2.660 1.00 92.38 112 GLY A CA 1
ATOM 895 C C . GLY A 1 112 ? -10.524 -4.558 3.021 1.00 92.38 112 GLY A C 1
ATOM 896 O O . GLY A 1 112 ? -9.435 -4.204 2.569 1.00 92.38 112 GLY A O 1
ATOM 897 N N . HIS A 1 113 ? -11.208 -3.808 3.889 1.00 92.31 113 HIS A N 1
ATOM 898 C CA . HIS A 1 113 ? -10.726 -2.517 4.387 1.00 92.31 113 HIS A CA 1
ATOM 899 C C . HIS A 1 113 ? -9.384 -2.645 5.123 1.00 92.31 113 HIS A C 1
ATOM 901 O O . HIS A 1 113 ? -8.464 -1.879 4.866 1.00 92.31 113 HIS A O 1
ATOM 907 N N . THR A 1 114 ? -9.217 -3.660 5.973 1.00 93.62 114 THR A N 1
ATOM 908 C CA . THR A 1 114 ? -7.960 -3.893 6.702 1.00 93.62 114 THR A CA 1
ATOM 909 C C . THR A 1 114 ? -6.779 -4.152 5.769 1.00 93.62 114 THR A C 1
ATOM 911 O O . THR A 1 114 ? -5.690 -3.643 6.018 1.00 93.62 114 THR A O 1
ATOM 914 N N . GLN A 1 115 ? -6.972 -4.892 4.670 1.00 95.56 115 GLN A N 1
ATOM 915 C CA . GLN A 1 115 ? -5.910 -5.110 3.683 1.00 95.56 115 GLN A CA 1
ATOM 916 C C . GLN A 1 115 ? -5.584 -3.830 2.908 1.00 95.56 115 GLN A C 1
ATOM 918 O O . GLN A 1 115 ? -4.407 -3.549 2.689 1.00 95.56 115 GLN A O 1
ATOM 923 N N . MET A 1 116 ? -6.586 -3.007 2.581 1.00 96.50 116 MET A N 1
ATOM 924 C CA . MET A 1 116 ? -6.353 -1.673 2.015 1.00 96.50 116 MET A CA 1
ATOM 925 C C . MET A 1 116 ? -5.515 -0.812 2.965 1.00 96.50 116 MET A C 1
ATOM 927 O O . MET A 1 116 ? -4.503 -0.249 2.553 1.00 96.50 116 MET A O 1
ATOM 931 N N . VAL A 1 117 ? -5.895 -0.740 4.244 1.00 96.62 117 VAL A N 1
ATOM 932 C CA . VAL A 1 117 ? -5.158 0.022 5.262 1.00 96.62 117 VAL A CA 1
ATOM 933 C C . VAL A 1 117 ? -3.732 -0.496 5.390 1.00 96.62 117 VAL A C 1
ATOM 935 O O . VAL A 1 117 ? -2.802 0.308 5.446 1.00 96.62 117 VAL A O 1
ATOM 938 N N . ALA A 1 118 ? -3.549 -1.819 5.385 1.00 96.81 118 ALA A N 1
ATOM 939 C CA . ALA A 1 118 ? -2.233 -2.423 5.478 1.00 96.81 118 ALA A CA 1
ATOM 940 C C . ALA A 1 118 ? -1.350 -2.083 4.271 1.00 96.81 118 ALA A C 1
ATOM 942 O O . ALA A 1 118 ? -0.180 -1.745 4.446 1.00 96.81 118 ALA A O 1
ATOM 943 N N . TRP A 1 119 ? -1.916 -2.111 3.062 1.00 97.62 119 TRP A N 1
ATOM 944 C CA . TRP A 1 119 ? -1.223 -1.714 1.840 1.00 97.62 119 TRP A CA 1
ATOM 945 C C . TRP A 1 119 ? -0.841 -0.230 1.862 1.00 97.62 119 TRP A C 1
ATOM 947 O O . TRP A 1 119 ? 0.323 0.102 1.647 1.00 97.62 119 TRP A O 1
ATOM 957 N N . ILE A 1 120 ? -1.778 0.663 2.207 1.00 97.69 120 ILE A N 1
ATOM 958 C CA . ILE A 1 120 ? -1.510 2.106 2.310 1.00 97.69 120 ILE A CA 1
ATOM 959 C C . ILE A 1 120 ? -0.420 2.378 3.348 1.00 97.69 120 ILE A C 1
ATOM 961 O O . ILE A 1 120 ? 0.521 3.115 3.066 1.00 97.69 120 ILE A O 1
ATOM 965 N N . ALA A 1 121 ? -0.511 1.761 4.528 1.00 96.50 121 ALA A N 1
ATOM 966 C CA . ALA A 1 121 ? 0.491 1.899 5.576 1.00 96.50 121 ALA A CA 1
ATOM 967 C C . ALA A 1 121 ? 1.874 1.437 5.093 1.00 96.50 121 ALA A C 1
ATOM 969 O O . ALA A 1 121 ? 2.860 2.147 5.290 1.00 96.50 121 ALA A O 1
ATOM 970 N N . LEU A 1 122 ? 1.946 0.292 4.408 1.00 95.94 122 LEU A N 1
ATOM 971 C CA . LEU A 1 122 ? 3.193 -0.237 3.864 1.00 95.94 122 LEU A CA 1
ATOM 972 C C . LEU A 1 122 ? 3.822 0.735 2.859 1.00 95.94 122 LEU A C 1
ATOM 974 O O . LEU A 1 122 ? 4.977 1.121 3.020 1.00 95.94 122 LEU A O 1
ATOM 978 N N . VAL A 1 123 ? 3.055 1.203 1.871 1.00 95.94 123 VAL A N 1
ATOM 979 C CA . VAL A 1 123 ? 3.540 2.174 0.875 1.00 95.94 123 VAL A CA 1
ATOM 980 C C . VAL A 1 123 ? 3.918 3.503 1.534 1.00 95.94 123 VAL A C 1
ATOM 982 O O . VAL A 1 123 ? 4.882 4.152 1.126 1.00 95.94 123 VAL A O 1
ATOM 985 N N . TYR A 1 124 ? 3.223 3.900 2.601 1.00 94.69 124 TYR A N 1
ATOM 986 C CA . TYR A 1 124 ? 3.530 5.126 3.328 1.00 94.69 124 TYR A CA 1
ATOM 987 C C . TYR A 1 124 ? 4.911 5.093 4.003 1.00 94.69 124 TYR A C 1
ATOM 989 O O . TYR A 1 124 ? 5.592 6.124 3.998 1.00 94.69 124 TYR A O 1
ATOM 997 N N . THR A 1 125 ? 5.372 3.924 4.483 1.00 91.56 125 THR A N 1
ATOM 998 C CA . THR A 1 125 ? 6.730 3.764 5.061 1.00 91.56 125 THR A CA 1
ATOM 999 C C . THR A 1 125 ? 7.854 4.084 4.080 1.00 91.56 125 THR A C 1
ATOM 1001 O O . THR A 1 125 ? 8.942 4.457 4.501 1.00 91.56 125 THR A O 1
ATOM 1004 N N . ILE A 1 126 ? 7.582 3.975 2.779 1.00 88.19 126 ILE A N 1
ATOM 1005 C CA . ILE A 1 126 ? 8.542 4.220 1.695 1.00 88.19 126 ILE A CA 1
ATOM 1006 C C . ILE A 1 126 ? 8.129 5.403 0.815 1.00 88.19 126 ILE A C 1
ATOM 1008 O O . ILE A 1 126 ? 8.618 5.583 -0.301 1.00 88.19 126 ILE A O 1
ATOM 1012 N N . SER A 1 127 ? 7.213 6.229 1.321 1.00 87.19 127 SER A N 1
ATOM 1013 C CA . SER A 1 127 ? 6.761 7.432 0.638 1.00 87.19 127 SER A CA 1
ATOM 1014 C C . SER A 1 127 ? 7.892 8.464 0.512 1.00 87.19 127 SER A C 1
ATOM 1016 O O . SER A 1 127 ? 8.833 8.467 1.311 1.00 87.19 127 SER A O 1
ATOM 1018 N N . PRO A 1 128 ? 7.785 9.422 -0.431 1.00 83.25 128 PRO A N 1
ATOM 1019 C CA . PRO A 1 128 ? 8.768 10.499 -0.569 1.00 83.25 128 PRO A CA 1
ATOM 1020 C C . PRO A 1 128 ? 9.023 11.256 0.739 1.00 83.25 128 PRO A C 1
ATOM 1022 O O . PRO A 1 128 ? 10.146 11.654 1.024 1.00 83.25 128 PRO A O 1
ATOM 1025 N N . LYS A 1 129 ? 7.969 11.432 1.541 1.00 84.62 129 LYS A N 1
ATOM 1026 C CA . LYS A 1 129 ? 8.028 12.104 2.836 1.00 84.62 129 LYS A CA 1
ATOM 1027 C C . LYS A 1 129 ? 8.795 11.280 3.871 1.00 84.62 129 LYS A C 1
ATOM 1029 O O . LYS A 1 129 ? 9.580 11.853 4.615 1.00 84.62 129 LYS A O 1
ATOM 1034 N N . ALA A 1 130 ? 8.589 9.962 3.912 1.00 83.50 130 ALA A N 1
ATOM 1035 C CA . ALA A 1 130 ? 9.326 9.076 4.811 1.00 83.50 130 ALA A CA 1
ATOM 1036 C C . ALA A 1 130 ? 10.827 9.070 4.477 1.00 83.50 130 ALA A C 1
ATOM 1038 O O . ALA A 1 130 ? 11.651 9.301 5.362 1.00 83.50 130 ALA A O 1
ATOM 1039 N N . LEU A 1 131 ? 11.156 8.955 3.183 1.00 81.94 131 LEU A N 1
ATOM 1040 C CA . LEU A 1 131 ? 12.535 8.983 2.687 1.00 81.94 131 LEU A CA 1
ATOM 1041 C C . LEU A 1 131 ? 13.270 10.280 3.057 1.00 81.94 131 LEU A C 1
ATOM 1043 O O . LEU A 1 131 ? 14.439 10.230 3.413 1.00 81.94 131 LEU A O 1
ATOM 1047 N N . GLN A 1 132 ? 12.584 11.428 3.030 1.00 82.44 132 GLN A N 1
ATOM 1048 C CA . GLN A 1 132 ? 13.168 12.723 3.408 1.00 82.44 132 GLN A CA 1
ATOM 1049 C C . GLN A 1 132 ? 13.388 12.889 4.917 1.00 82.44 132 GLN A C 1
ATOM 1051 O O . GLN A 1 132 ? 14.294 13.610 5.326 1.00 82.44 132 GLN A O 1
ATOM 1056 N N . ILE A 1 133 ? 12.530 12.292 5.749 1.00 83.00 133 ILE A N 1
ATOM 1057 C CA . ILE A 1 133 ? 12.594 12.452 7.209 1.00 83.00 133 ILE A CA 1
ATOM 1058 C C . ILE A 1 133 ? 13.674 11.547 7.810 1.00 83.00 133 ILE A C 1
ATOM 1060 O O . ILE A 1 133 ? 14.362 11.961 8.741 1.00 83.00 133 ILE A O 1
ATOM 1064 N N . ALA A 1 134 ? 13.788 10.317 7.309 1.00 83.69 134 ALA A N 1
ATOM 1065 C CA . ALA A 1 134 ? 14.619 9.267 7.889 1.00 83.69 134 ALA A CA 1
ATOM 1066 C C . ALA A 1 134 ? 15.197 8.359 6.782 1.00 83.69 134 ALA A C 1
ATOM 1068 O O . ALA A 1 134 ? 14.696 7.250 6.558 1.00 83.69 134 ALA A O 1
ATOM 1069 N N . PRO A 1 135 ? 16.207 8.834 6.026 1.00 79.88 135 PRO A N 1
ATOM 1070 C CA . PRO A 1 135 ? 16.706 8.137 4.838 1.00 79.88 135 PRO A CA 1
ATOM 1071 C C . PRO A 1 135 ? 17.384 6.798 5.161 1.00 79.88 135 PRO A C 1
ATOM 1073 O O . PRO A 1 135 ? 17.232 5.836 4.408 1.00 79.88 135 PRO A O 1
ATOM 1076 N N . THR A 1 136 ? 18.082 6.692 6.294 1.00 82.44 136 THR A N 1
ATOM 1077 C CA . THR A 1 136 ? 18.779 5.463 6.719 1.00 82.44 136 THR A CA 1
ATOM 1078 C C . THR A 1 136 ? 17.794 4.350 7.087 1.00 82.44 136 THR A C 1
ATOM 1080 O O . THR A 1 136 ? 17.917 3.206 6.636 1.00 82.44 136 THR A O 1
ATOM 1083 N N . GLU A 1 137 ? 16.778 4.688 7.877 1.00 83.75 137 GLU A N 1
ATOM 1084 C CA . GLU A 1 137 ? 15.707 3.789 8.299 1.00 83.75 137 GLU A CA 1
ATOM 1085 C C . GLU A 1 137 ? 14.878 3.356 7.087 1.00 83.75 137 GLU A C 1
ATOM 1087 O O . GLU A 1 137 ? 14.636 2.164 6.888 1.00 83.75 137 GLU A O 1
ATOM 1092 N N . SER A 1 138 ? 14.525 4.310 6.221 1.00 83.94 138 SER A N 1
ATOM 1093 C CA . SER A 1 138 ? 13.780 4.039 4.989 1.00 83.94 138 SER A CA 1
ATOM 1094 C C . SER A 1 138 ? 14.564 3.150 4.019 1.00 83.94 138 SER A C 1
ATOM 1096 O O . SER A 1 138 ? 13.979 2.273 3.391 1.00 83.94 138 SER A O 1
ATOM 1098 N N . SER A 1 139 ? 15.889 3.314 3.926 1.00 85.81 139 SER A N 1
ATOM 1099 C CA . SER A 1 139 ? 16.759 2.422 3.146 1.00 85.81 139 SER A CA 1
ATOM 1100 C C . SER A 1 139 ? 16.741 0.990 3.697 1.00 85.81 139 SER A C 1
ATOM 1102 O O . SER A 1 139 ? 16.554 0.031 2.950 1.00 85.81 139 SER A O 1
ATOM 1104 N N . THR A 1 140 ? 16.826 0.832 5.020 1.00 88.88 140 THR A N 1
ATOM 1105 C CA . THR A 1 140 ? 16.750 -0.486 5.679 1.00 88.88 140 THR A CA 1
ATOM 1106 C C . THR A 1 140 ? 15.396 -1.162 5.438 1.00 88.88 140 THR A C 1
ATOM 1108 O O . THR A 1 140 ? 15.318 -2.366 5.168 1.00 88.88 140 THR A O 1
ATOM 1111 N N . ILE A 1 141 ? 14.318 -0.379 5.488 1.00 90.31 141 ILE A N 1
ATOM 1112 C CA . ILE A 1 141 ? 12.960 -0.819 5.163 1.00 90.31 141 ILE A CA 1
ATOM 1113 C C . ILE A 1 141 ? 12.862 -1.256 3.702 1.00 90.31 141 ILE A C 1
ATOM 1115 O O . ILE A 1 141 ? 12.373 -2.351 3.433 1.00 90.31 141 ILE A O 1
ATOM 1119 N N . LEU A 1 142 ? 13.358 -0.446 2.765 1.00 91.81 142 LEU A N 1
ATOM 1120 C CA . LEU A 1 142 ? 13.357 -0.774 1.340 1.00 91.81 142 LEU A CA 1
ATOM 1121 C C . LEU A 1 142 ? 14.153 -2.046 1.048 1.00 91.81 142 LEU A C 1
ATOM 1123 O O . LEU A 1 142 ? 13.687 -2.869 0.269 1.00 91.81 142 LEU A O 1
ATOM 1127 N N . ALA A 1 143 ? 15.305 -2.244 1.693 1.00 91.06 143 ALA A N 1
ATOM 1128 C CA . ALA A 1 143 ? 16.086 -3.473 1.567 1.00 91.06 143 ALA A CA 1
ATOM 1129 C C . ALA A 1 143 ? 15.310 -4.693 2.085 1.00 91.06 143 ALA A C 1
ATOM 1131 O O . ALA A 1 143 ? 15.252 -5.721 1.414 1.00 91.06 143 ALA A O 1
ATOM 1132 N N . THR A 1 144 ? 14.643 -4.554 3.235 1.00 92.25 144 THR A N 1
ATOM 1133 C CA . THR A 1 144 ? 13.796 -5.615 3.801 1.00 92.25 144 THR A CA 1
ATOM 1134 C C . THR A 1 144 ? 12.647 -5.966 2.855 1.00 92.25 144 THR A C 1
ATOM 1136 O O . THR A 1 144 ? 12.424 -7.138 2.563 1.00 92.25 144 THR A O 1
ATOM 1139 N N . LEU A 1 145 ? 11.938 -4.956 2.341 1.00 94.00 145 LEU A N 1
ATOM 1140 C CA . LEU A 1 145 ? 10.820 -5.150 1.419 1.00 94.00 145 LEU A CA 1
ATOM 1141 C C . LEU A 1 145 ? 11.271 -5.706 0.070 1.00 94.00 145 LEU A C 1
ATOM 1143 O O . LEU A 1 145 ? 10.562 -6.531 -0.493 1.00 94.00 145 LEU A O 1
ATOM 1147 N N . LEU A 1 146 ? 12.438 -5.298 -0.435 1.00 94.12 146 LEU A N 1
ATOM 1148 C CA . LEU A 1 146 ? 13.004 -5.803 -1.684 1.00 94.12 146 LEU A CA 1
ATOM 1149 C C . LEU A 1 146 ? 13.243 -7.314 -1.621 1.00 94.12 146 LEU A C 1
ATOM 1151 O O . LEU A 1 146 ? 12.842 -8.030 -2.536 1.00 94.12 146 LEU A O 1
ATOM 1155 N N . GLU A 1 147 ? 13.852 -7.804 -0.543 1.00 91.88 147 GLU A N 1
ATOM 1156 C CA . GLU A 1 147 ? 14.036 -9.245 -0.339 1.00 91.88 147 GLU A CA 1
ATOM 1157 C C . GLU A 1 147 ? 12.685 -9.968 -0.202 1.00 91.88 147 GLU A C 1
ATOM 1159 O O . GLU A 1 147 ? 12.470 -11.031 -0.790 1.00 91.88 147 GLU A O 1
ATOM 1164 N N . ASP A 1 148 ? 11.728 -9.340 0.483 1.00 92.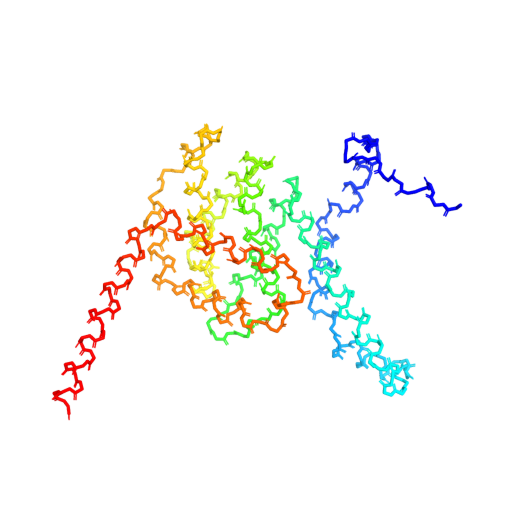19 148 ASP A N 1
ATOM 1165 C CA . ASP A 1 148 ? 10.382 -9.877 0.680 1.00 92.19 148 ASP A CA 1
ATOM 1166 C C . ASP A 1 148 ? 9.565 -10.004 -0.619 1.00 92.19 148 ASP A C 1
ATOM 1168 O O . ASP A 1 148 ? 8.810 -10.968 -0.776 1.00 92.19 148 ASP A O 1
ATOM 1172 N N . VAL A 1 149 ? 9.681 -9.042 -1.540 1.00 93.75 149 VAL A N 1
ATOM 1173 C CA . VAL A 1 149 ? 8.962 -9.056 -2.829 1.00 93.75 149 VAL A CA 1
ATOM 1174 C C . VAL A 1 149 ? 9.697 -9.831 -3.921 1.00 93.75 149 VAL A C 1
ATOM 1176 O O . VAL A 1 149 ? 9.087 -10.198 -4.924 1.00 93.75 149 VAL A O 1
ATOM 1179 N N . ARG A 1 150 ? 10.997 -10.097 -3.739 1.00 91.19 150 ARG A N 1
ATOM 1180 C CA . ARG A 1 150 ? 11.769 -11.018 -4.588 1.00 91.19 150 ARG A CA 1
ATOM 1181 C C . ARG A 1 150 ? 11.392 -12.467 -4.343 1.00 91.19 150 ARG A C 1
ATOM 1183 O O . ARG A 1 150 ? 11.391 -13.263 -5.280 1.00 91.19 150 ARG A O 1
ATOM 1190 N N . ASN A 1 151 ? 11.048 -12.811 -3.105 1.00 91.94 151 ASN A N 1
ATOM 1191 C CA . ASN A 1 151 ? 10.474 -14.111 -2.797 1.00 91.94 151 ASN A CA 1
ATOM 1192 C C . ASN A 1 151 ? 8.981 -14.150 -3.161 1.00 91.94 151 ASN A C 1
ATOM 1194 O O . ASN A 1 151 ? 8.109 -14.224 -2.295 1.00 91.94 151 ASN A O 1
ATOM 1198 N N . GLU A 1 152 ? 8.686 -14.115 -4.459 1.00 86.88 152 GLU A N 1
ATOM 1199 C CA . GLU A 1 152 ? 7.319 -14.115 -4.993 1.00 86.88 152 GLU A CA 1
ATOM 1200 C C . GLU A 1 152 ? 6.489 -15.308 -4.498 1.00 86.88 152 GLU A C 1
ATOM 1202 O O . GLU A 1 152 ? 5.301 -15.163 -4.229 1.00 86.88 152 GLU A O 1
ATOM 1207 N N . THR A 1 153 ? 7.117 -16.466 -4.265 1.00 88.88 153 THR A N 1
ATOM 1208 C CA . THR A 1 153 ? 6.433 -17.671 -3.757 1.00 88.88 153 THR A CA 1
ATOM 1209 C C . THR A 1 153 ? 5.866 -17.521 -2.343 1.00 88.88 153 THR A C 1
ATOM 1211 O O . THR A 1 153 ? 5.001 -18.296 -1.944 1.00 88.88 153 THR A O 1
ATOM 1214 N N . ALA A 1 154 ? 6.319 -16.519 -1.582 1.00 91.44 154 ALA A N 1
ATOM 1215 C CA . ALA A 1 154 ? 5.788 -16.215 -0.256 1.00 91.44 154 ALA A CA 1
ATOM 1216 C C . ALA A 1 154 ? 4.450 -15.450 -0.290 1.00 91.44 154 ALA A C 1
ATOM 1218 O O . ALA A 1 154 ? 3.856 -15.228 0.768 1.00 91.44 154 ALA A O 1
ATOM 1219 N N . TRP A 1 155 ? 3.993 -15.019 -1.469 1.00 95.44 155 TRP A N 1
ATOM 1220 C CA . TRP A 1 155 ? 2.757 -14.264 -1.658 1.00 95.44 155 TRP A CA 1
ATOM 1221 C C . TRP A 1 155 ? 1.668 -15.169 -2.231 1.00 95.44 155 TRP A C 1
ATOM 1223 O O . TRP A 1 155 ? 1.862 -15.779 -3.282 1.00 95.44 155 TRP A O 1
ATOM 1233 N N . GLY A 1 156 ? 0.518 -15.241 -1.554 1.00 94.00 156 GLY A N 1
ATOM 1234 C CA . GLY A 1 156 ? -0.631 -15.992 -2.063 1.00 94.00 156 GLY A CA 1
ATOM 1235 C C . GLY A 1 156 ? -1.179 -15.401 -3.366 1.00 94.00 156 GLY A C 1
ATOM 1236 O O . GLY A 1 156 ? -1.434 -16.142 -4.308 1.00 94.00 156 GLY A O 1
ATOM 1237 N N . ASP A 1 157 ? -1.265 -14.073 -3.465 1.00 95.44 157 ASP A N 1
ATOM 1238 C CA . ASP A 1 157 ? -1.655 -13.358 -4.681 1.00 95.44 157 ASP A CA 1
ATOM 1239 C C . ASP A 1 157 ? -0.466 -12.597 -5.283 1.00 95.44 157 ASP A C 1
ATOM 1241 O O . ASP A 1 157 ? 0.065 -11.642 -4.701 1.00 95.44 157 ASP A O 1
ATOM 1245 N N . GLN A 1 158 ? -0.067 -13.011 -6.487 1.00 95.50 158 GLN A N 1
ATOM 1246 C CA . GLN A 1 158 ? 1.012 -12.377 -7.242 1.00 95.50 158 GLN A CA 1
ATOM 1247 C C . GLN A 1 158 ? 0.667 -10.952 -7.662 1.00 95.50 158 GLN A C 1
ATOM 1249 O O . GLN A 1 158 ? 1.558 -10.107 -7.710 1.00 95.50 158 GLN A O 1
ATOM 1254 N N . SER A 1 159 ? -0.613 -10.649 -7.881 1.00 95.75 159 SER A N 1
ATOM 1255 C CA . SER A 1 159 ? -1.047 -9.303 -8.255 1.00 95.75 159 SER A CA 1
ATOM 1256 C C . SER A 1 159 ? -0.772 -8.314 -7.124 1.00 95.75 159 SER A C 1
ATOM 1258 O O . SER A 1 159 ? -0.276 -7.198 -7.317 1.00 95.75 159 SER A O 1
ATOM 1260 N N . LEU A 1 160 ? -1.044 -8.756 -5.893 1.00 96.00 160 LEU A N 1
ATOM 1261 C CA . LEU A 1 160 ? -0.767 -7.982 -4.692 1.00 96.00 160 LEU A CA 1
ATOM 1262 C C . LEU A 1 160 ? 0.740 -7.830 -4.462 1.00 96.00 160 LEU A C 1
ATOM 1264 O O . LEU A 1 160 ? 1.183 -6.725 -4.143 1.00 96.00 160 LEU A O 1
ATOM 1268 N N . CYS A 1 161 ? 1.530 -8.885 -4.698 1.00 96.75 161 CYS A N 1
ATOM 1269 C CA . CYS A 1 161 ? 2.992 -8.784 -4.703 1.00 96.75 161 CYS A CA 1
ATOM 1270 C C . CYS A 1 161 ? 3.469 -7.728 -5.711 1.00 96.75 161 CYS A C 1
ATOM 1272 O O . CYS A 1 161 ? 4.217 -6.825 -5.335 1.00 96.75 161 CYS A O 1
ATOM 1274 N N . GLY A 1 162 ? 2.951 -7.759 -6.944 1.00 97.06 162 GLY A N 1
ATOM 1275 C CA . GLY A 1 162 ? 3.231 -6.775 -7.991 1.00 97.06 162 GLY A CA 1
ATOM 1276 C C . GLY A 1 162 ? 2.988 -5.339 -7.532 1.00 97.06 162 GLY A C 1
ATOM 1277 O O . GLY A 1 162 ? 3.834 -4.466 -7.720 1.00 97.06 162 GLY A O 1
ATOM 1278 N N . SER A 1 163 ? 1.879 -5.083 -6.836 1.00 97.44 163 SER A N 1
ATOM 1279 C CA . SER A 1 163 ? 1.583 -3.743 -6.307 1.00 97.44 163 SER A CA 1
ATOM 1280 C C . SER A 1 163 ? 2.611 -3.238 -5.279 1.00 97.44 163 SER A C 1
ATOM 1282 O O . SER A 1 163 ? 2.903 -2.041 -5.235 1.00 97.44 163 SER A O 1
ATOM 1284 N N . VAL A 1 164 ? 3.202 -4.135 -4.482 1.00 96.94 164 VAL A N 1
ATOM 1285 C CA . VAL A 1 164 ? 4.257 -3.791 -3.516 1.00 96.94 164 VAL A CA 1
ATOM 1286 C C . VAL A 1 164 ? 5.620 -3.701 -4.209 1.00 96.94 164 VAL A C 1
ATOM 1288 O O . VAL A 1 164 ? 6.382 -2.783 -3.908 1.00 96.94 164 VAL A O 1
ATOM 1291 N N . GLN A 1 165 ? 5.906 -4.565 -5.193 1.00 96.81 165 GLN A N 1
ATOM 1292 C CA . GLN A 1 165 ? 7.085 -4.463 -6.068 1.00 96.81 165 GLN A CA 1
ATOM 1293 C C . GLN A 1 165 ? 7.156 -3.085 -6.738 1.00 96.81 165 GLN A C 1
ATOM 1295 O O . GLN A 1 165 ? 8.218 -2.463 -6.744 1.00 96.81 165 GLN A O 1
ATOM 1300 N N . LEU A 1 166 ? 6.020 -2.572 -7.228 1.00 97.44 166 LEU A N 1
ATOM 1301 C CA . LEU A 1 166 ? 5.909 -1.230 -7.802 1.00 97.44 166 LEU A CA 1
ATOM 1302 C C . LEU A 1 166 ? 6.337 -0.151 -6.799 1.00 97.44 166 LEU A C 1
ATOM 1304 O O . LEU A 1 166 ? 7.153 0.714 -7.120 1.00 97.44 166 LEU A O 1
ATOM 1308 N N . ALA A 1 167 ? 5.805 -0.212 -5.576 1.00 96.81 167 ALA A N 1
ATOM 1309 C CA . ALA A 1 167 ? 6.121 0.753 -4.530 1.00 96.81 167 ALA A CA 1
ATOM 1310 C C . ALA A 1 167 ? 7.602 0.705 -4.122 1.00 96.81 167 ALA A C 1
ATOM 1312 O O . ALA A 1 167 ? 8.233 1.755 -3.983 1.00 96.81 167 ALA A O 1
ATOM 1313 N N . VAL A 1 168 ? 8.181 -0.494 -4.015 1.00 95.75 168 VAL A N 1
ATOM 1314 C CA . VAL A 1 168 ? 9.611 -0.694 -3.730 1.00 95.75 168 VAL A CA 1
ATOM 1315 C C . VAL A 1 168 ? 10.487 -0.153 -4.864 1.00 95.75 168 VAL A C 1
ATOM 1317 O O . VAL A 1 168 ? 11.435 0.582 -4.588 1.00 95.75 168 VAL A O 1
ATOM 1320 N N . ALA A 1 169 ? 10.157 -0.444 -6.127 1.00 95.69 169 ALA A N 1
ATOM 1321 C CA . ALA A 1 169 ? 10.899 0.059 -7.286 1.00 95.69 169 ALA A CA 1
ATOM 1322 C C . ALA A 1 169 ? 10.921 1.595 -7.315 1.00 95.69 169 ALA A C 1
ATOM 1324 O O . ALA A 1 169 ? 11.976 2.208 -7.487 1.00 95.69 169 ALA A O 1
ATOM 1325 N N . VAL A 1 170 ? 9.765 2.223 -7.077 1.00 95.12 170 VAL A N 1
ATOM 1326 C CA . VAL A 1 170 ? 9.626 3.680 -6.957 1.00 95.12 170 VAL A CA 1
ATOM 1327 C C . VAL A 1 170 ? 10.445 4.235 -5.789 1.00 95.12 170 VAL A C 1
ATOM 1329 O O . VAL A 1 170 ? 11.156 5.229 -5.965 1.00 95.12 170 VAL A O 1
ATOM 1332 N N . GLY A 1 171 ? 10.370 3.606 -4.615 1.00 92.88 171 GLY A N 1
ATOM 1333 C CA . GLY A 1 171 ? 11.090 4.038 -3.416 1.00 92.88 171 GLY A CA 1
ATOM 1334 C C . GLY A 1 171 ? 12.609 3.990 -3.590 1.00 92.88 171 GLY A C 1
ATOM 1335 O O . GLY A 1 171 ? 13.285 4.993 -3.354 1.00 92.88 171 GLY A O 1
ATOM 1336 N N . ILE A 1 172 ? 13.145 2.867 -4.081 1.00 92.31 172 ILE A N 1
ATOM 1337 C CA . ILE A 1 172 ? 14.587 2.698 -4.325 1.00 92.31 172 ILE A CA 1
ATOM 1338 C C . ILE A 1 172 ? 15.066 3.646 -5.425 1.00 92.31 172 ILE A C 1
ATOM 1340 O O . ILE A 1 172 ? 16.064 4.339 -5.235 1.00 92.31 172 ILE A O 1
ATOM 1344 N N . ARG A 1 173 ? 14.354 3.737 -6.559 1.00 91.44 173 ARG A N 1
ATOM 1345 C CA . ARG A 1 173 ? 14.742 4.634 -7.661 1.00 91.44 173 ARG A CA 1
ATOM 1346 C C . ARG A 1 173 ? 14.804 6.088 -7.198 1.00 91.44 173 ARG A C 1
ATOM 1348 O O . ARG A 1 173 ? 15.728 6.812 -7.560 1.00 91.44 173 ARG A O 1
ATOM 1355 N N . ARG A 1 174 ? 13.854 6.514 -6.362 1.00 89.88 174 ARG A N 1
ATOM 1356 C CA . ARG A 1 174 ? 13.855 7.851 -5.760 1.00 89.88 174 ARG A CA 1
ATOM 1357 C C . ARG A 1 174 ? 15.058 8.067 -4.842 1.00 89.88 174 ARG A C 1
ATOM 1359 O O . ARG A 1 174 ? 15.676 9.123 -4.927 1.00 89.88 174 ARG A O 1
ATOM 1366 N N . LEU A 1 175 ? 15.391 7.087 -4.002 1.00 87.19 175 LEU A N 1
ATOM 1367 C CA . LEU A 1 175 ? 16.563 7.147 -3.127 1.00 87.19 175 LEU A CA 1
ATOM 1368 C C . LEU A 1 175 ? 17.865 7.251 -3.941 1.00 87.19 175 LEU A C 1
ATOM 1370 O O . LEU A 1 175 ? 18.706 8.093 -3.646 1.00 87.19 175 LEU A O 1
ATOM 1374 N N . GLN A 1 176 ? 17.997 6.463 -5.012 1.00 85.88 176 GLN A N 1
ATOM 1375 C CA . GLN A 1 176 ? 19.164 6.476 -5.903 1.00 85.88 176 GLN A CA 1
ATOM 1376 C C . GLN A 1 176 ? 19.367 7.827 -6.605 1.00 85.88 176 GLN A C 1
ATOM 1378 O O . GLN A 1 176 ? 20.503 8.270 -6.786 1.00 85.88 176 GLN A O 1
ATOM 1383 N N . LEU A 1 177 ? 18.271 8.487 -6.989 1.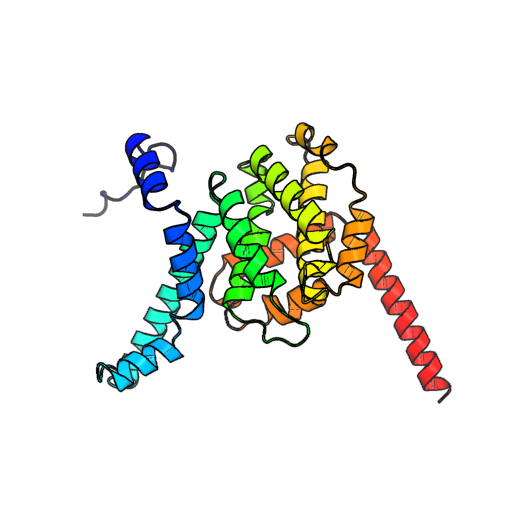00 84.69 177 LEU A N 1
ATOM 1384 C CA . LEU A 1 177 ? 18.297 9.797 -7.645 1.00 84.69 177 LEU A CA 1
ATOM 1385 C C . LEU A 1 177 ? 18.383 10.975 -6.662 1.00 84.69 177 LEU A C 1
ATOM 1387 O O . LEU A 1 177 ? 18.564 12.111 -7.102 1.00 84.69 177 LEU A O 1
ATOM 1391 N N . SER A 1 178 ? 18.248 10.741 -5.352 1.00 80.56 178 SER A N 1
ATOM 1392 C CA . SER A 1 178 ? 18.367 11.795 -4.347 1.00 80.56 178 SER A CA 1
ATOM 1393 C C . SER A 1 178 ? 19.832 12.236 -4.217 1.00 80.56 178 SER A C 1
ATOM 1395 O O . SER A 1 178 ? 20.687 11.416 -3.875 1.00 80.56 178 SER A O 1
ATOM 1397 N N . PRO A 1 179 ? 20.159 13.523 -4.443 1.00 68.31 179 PRO A N 1
ATOM 1398 C CA . PRO A 1 179 ? 21.529 14.017 -4.308 1.00 68.31 179 PRO A CA 1
ATOM 1399 C C . PRO A 1 179 ? 22.015 14.037 -2.850 1.00 68.31 179 PRO A C 1
ATOM 1401 O O . PRO A 1 179 ? 23.219 14.039 -2.613 1.00 68.31 179 PRO A O 1
ATOM 1404 N N . VAL A 1 180 ? 21.094 14.048 -1.878 1.00 66.25 180 VAL A N 1
ATOM 1405 C CA . VAL A 1 180 ? 21.398 14.072 -0.436 1.00 66.25 180 VAL A CA 1
ATOM 1406 C C . VAL A 1 180 ? 21.564 12.656 0.121 1.00 66.25 180 VAL A C 1
ATOM 1408 O O . VAL A 1 180 ? 22.434 12.422 0.955 1.00 66.25 180 VAL A O 1
ATOM 1411 N N . ASP A 1 181 ? 20.796 11.695 -0.399 1.00 64.00 181 ASP A N 1
ATOM 1412 C CA . ASP A 1 181 ? 20.749 10.316 0.111 1.00 64.00 181 ASP A CA 1
ATOM 1413 C C . ASP A 1 181 ? 21.576 9.337 -0.736 1.00 64.00 181 ASP A C 1
ATOM 1415 O O . ASP A 1 181 ? 21.493 8.118 -0.572 1.00 64.00 181 ASP A O 1
ATOM 1419 N N . HIS A 1 182 ? 22.421 9.866 -1.627 1.00 61.03 182 HIS A N 1
ATOM 1420 C CA . HIS A 1 182 ? 23.244 9.082 -2.550 1.00 61.03 182 HIS A CA 1
ATOM 1421 C C . HIS A 1 182 ? 24.191 8.105 -1.829 1.00 61.03 182 HIS A C 1
ATOM 1423 O O . HIS A 1 182 ? 24.588 7.090 -2.393 1.00 61.03 182 HIS A O 1
ATOM 1429 N N . ALA A 1 183 ? 24.506 8.360 -0.553 1.00 60.59 183 ALA A N 1
ATOM 1430 C CA . ALA A 1 183 ? 25.279 7.449 0.290 1.00 60.59 183 ALA A CA 1
ATOM 1431 C C . ALA A 1 183 ? 24.557 6.115 0.582 1.00 60.59 183 ALA A C 1
ATOM 1433 O O . ALA A 1 183 ? 25.222 5.108 0.817 1.00 60.59 183 ALA A O 1
ATOM 1434 N N . ALA A 1 184 ? 23.219 6.084 0.540 1.00 63.16 184 ALA A N 1
ATOM 1435 C CA . ALA A 1 184 ? 22.412 4.876 0.734 1.00 63.16 184 ALA A CA 1
ATOM 1436 C C . ALA A 1 184 ? 22.095 4.139 -0.586 1.00 63.16 184 ALA A C 1
ATOM 1438 O O . ALA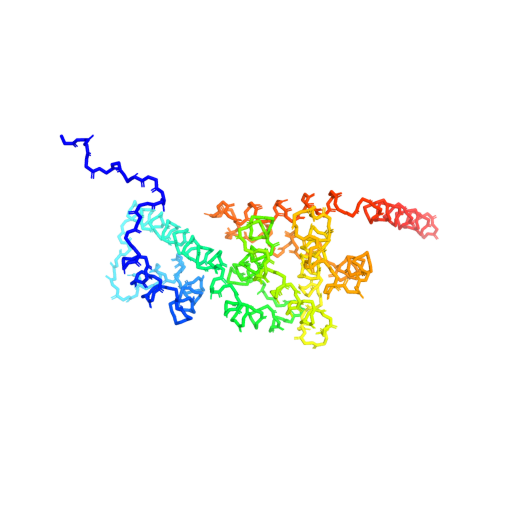 A 1 184 ? 21.725 2.967 -0.566 1.00 63.16 184 ALA A O 1
ATOM 1439 N N . ALA A 1 185 ? 22.281 4.800 -1.734 1.00 60.88 185 ALA A N 1
ATOM 1440 C CA . ALA A 1 185 ? 22.051 4.251 -3.071 1.00 60.88 185 ALA A CA 1
ATOM 1441 C C . ALA A 1 185 ? 22.867 2.986 -3.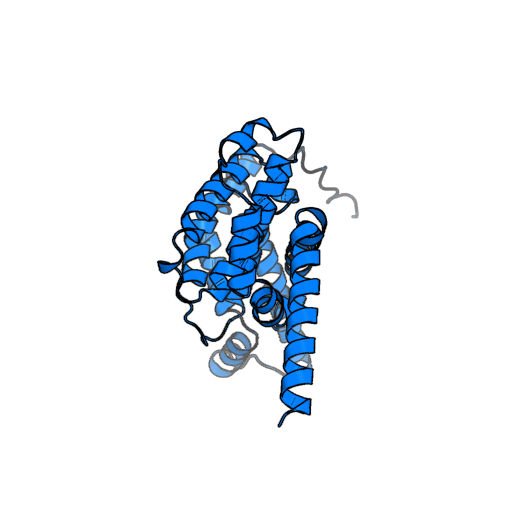434 1.00 60.88 185 ALA A C 1
ATOM 1443 O O . ALA A 1 185 ? 22.277 2.084 -4.038 1.00 60.88 185 ALA A O 1
ATOM 1444 N N . PRO A 1 186 ? 24.169 2.848 -3.085 1.00 61.53 186 PRO A N 1
ATOM 1445 C CA . PRO A 1 186 ? 24.959 1.675 -3.477 1.00 61.53 186 PRO A CA 1
ATOM 1446 C C . PRO A 1 186 ? 24.539 0.376 -2.772 1.00 61.53 186 PRO A C 1
ATOM 1448 O O . PRO A 1 186 ? 24.997 -0.692 -3.163 1.00 61.53 186 PRO A O 1
ATOM 1451 N N . ALA A 1 187 ? 23.651 0.434 -1.772 1.00 66.69 187 ALA A N 1
ATOM 1452 C CA . ALA A 1 187 ? 23.082 -0.761 -1.147 1.00 66.69 187 ALA A CA 1
ATOM 1453 C C . ALA A 1 187 ? 22.150 -1.554 -2.088 1.00 66.69 187 ALA A C 1
ATOM 1455 O O . ALA A 1 187 ? 21.817 -2.703 -1.800 1.00 66.69 187 ALA A O 1
ATOM 1456 N N . PHE A 1 188 ? 21.735 -0.962 -3.213 1.00 77.94 188 PHE A N 1
ATOM 1457 C CA . PHE A 1 188 ? 20.763 -1.541 -4.136 1.00 77.94 188 PHE A CA 1
ATOM 1458 C C . PHE A 1 188 ? 21.388 -1.812 -5.511 1.00 77.94 188 PHE A C 1
ATOM 1460 O O . PHE A 1 188 ? 21.185 -1.047 -6.453 1.00 77.94 188 PHE A O 1
ATOM 1467 N N . ASP A 1 189 ? 22.105 -2.932 -5.648 1.00 73.19 189 ASP A N 1
ATOM 1468 C CA . ASP A 1 189 ? 22.656 -3.423 -6.929 1.00 73.19 189 ASP A CA 1
ATOM 1469 C C . ASP A 1 189 ? 21.600 -4.173 -7.763 1.00 73.19 189 ASP A C 1
ATOM 1471 O O . ASP A 1 189 ? 21.754 -5.319 -8.186 1.00 73.19 189 ASP A O 1
ATOM 1475 N N . VAL A 1 190 ? 20.423 -3.567 -7.902 1.00 78.94 190 VAL A N 1
ATOM 1476 C CA . VAL A 1 190 ? 19.271 -4.204 -8.541 1.00 78.94 190 VAL A CA 1
ATOM 1477 C C . VAL A 1 190 ? 18.742 -3.287 -9.622 1.00 78.94 190 VAL A C 1
ATOM 1479 O O . VAL A 1 190 ? 18.499 -2.104 -9.393 1.00 78.94 190 VAL A O 1
ATOM 1482 N N . ASN A 1 191 ? 18.525 -3.849 -10.811 1.00 87.12 191 ASN A N 1
ATOM 1483 C CA . ASN A 1 191 ? 17.927 -3.116 -11.914 1.00 87.12 191 ASN A CA 1
ATOM 1484 C C . ASN A 1 191 ? 16.450 -2.812 -11.593 1.00 87.12 191 ASN A C 1
ATOM 1486 O O . ASN A 1 191 ? 15.587 -3.686 -11.695 1.00 87.12 191 ASN A O 1
ATOM 1490 N N . MET A 1 192 ? 16.179 -1.566 -11.201 1.00 91.38 192 MET A N 1
ATOM 1491 C CA . MET A 1 192 ? 14.833 -1.101 -10.856 1.00 91.38 192 MET A CA 1
ATOM 1492 C C . MET A 1 192 ? 13.872 -1.119 -12.044 1.00 91.38 192 MET A C 1
ATOM 1494 O O . MET A 1 192 ? 12.681 -1.325 -11.836 1.00 91.38 192 MET A O 1
ATOM 1498 N N . ASP A 1 193 ? 14.366 -0.978 -13.277 1.00 92.38 193 ASP A N 1
ATOM 1499 C CA . ASP A 1 193 ? 13.530 -1.073 -14.478 1.00 92.38 193 ASP A CA 1
ATOM 1500 C C . ASP A 1 193 ? 12.980 -2.496 -14.650 1.00 92.38 193 ASP A C 1
ATOM 1502 O O . ASP A 1 193 ? 11.814 -2.663 -15.001 1.00 92.38 193 ASP A O 1
ATOM 1506 N N . ARG A 1 194 ? 13.773 -3.525 -14.308 1.00 93.12 194 ARG A N 1
ATOM 1507 C CA . ARG A 1 194 ? 13.305 -4.924 -14.282 1.00 93.12 194 ARG A CA 1
ATOM 1508 C C . ARG A 1 194 ? 12.291 -5.185 -13.172 1.00 93.12 194 ARG A C 1
ATOM 1510 O O . ARG A 1 194 ? 11.346 -5.936 -13.389 1.00 93.12 194 ARG A O 1
ATOM 1517 N N . LEU A 1 195 ? 12.479 -4.598 -11.986 1.00 95.00 195 LEU A N 1
ATOM 1518 C CA . LEU A 1 195 ? 11.520 -4.760 -10.885 1.00 95.00 195 LEU A CA 1
ATOM 1519 C C . LEU A 1 195 ? 10.186 -4.070 -11.204 1.00 95.00 195 LEU A C 1
ATOM 1521 O O . LEU A 1 195 ? 9.131 -4.645 -10.955 1.00 95.00 195 LEU A O 1
ATOM 1525 N N . ALA A 1 196 ? 10.232 -2.874 -11.798 1.00 96.06 196 ALA A N 1
ATOM 1526 C CA . ALA A 1 196 ? 9.048 -2.161 -12.269 1.00 96.06 196 ALA A CA 1
ATOM 1527 C C . ALA A 1 196 ? 8.318 -2.934 -13.380 1.00 96.06 196 ALA A C 1
ATOM 1529 O O . ALA A 1 196 ? 7.100 -3.077 -13.331 1.00 96.06 196 ALA A O 1
ATOM 1530 N N . GLU A 1 197 ? 9.055 -3.500 -14.338 1.00 94.75 197 GLU A N 1
ATOM 1531 C CA . GLU A 1 197 ? 8.485 -4.360 -15.380 1.00 94.75 197 GLU A CA 1
ATOM 1532 C C . GLU A 1 197 ? 7.833 -5.618 -14.793 1.00 94.75 197 GLU A C 1
ATOM 1534 O O . GLU A 1 197 ? 6.711 -5.963 -15.158 1.00 94.75 197 GLU A O 1
ATOM 1539 N N . ARG A 1 198 ? 8.480 -6.268 -13.816 1.00 94.44 198 ARG A N 1
ATOM 1540 C CA . ARG A 1 198 ? 7.897 -7.415 -13.108 1.00 94.44 198 ARG A CA 1
ATOM 1541 C C . ARG A 1 198 ? 6.606 -7.037 -12.381 1.00 94.44 198 ARG A C 1
ATOM 1543 O O . ARG A 1 198 ? 5.622 -7.760 -12.499 1.00 94.44 198 ARG A O 1
ATOM 1550 N N . ALA A 1 199 ? 6.586 -5.888 -11.707 1.00 96.69 199 ALA A N 1
ATOM 1551 C CA . ALA A 1 199 ? 5.394 -5.366 -11.047 1.00 96.69 199 ALA A CA 1
ATOM 1552 C C . ALA A 1 199 ? 4.231 -5.151 -12.030 1.00 96.69 199 ALA A C 1
ATOM 1554 O O . ALA A 1 199 ? 3.086 -5.489 -11.732 1.00 96.69 199 ALA A O 1
ATOM 1555 N N . MET A 1 200 ? 4.526 -4.622 -13.219 1.00 94.75 200 MET A N 1
ATOM 1556 C CA . MET A 1 200 ? 3.542 -4.424 -14.285 1.00 94.75 200 MET A CA 1
ATOM 1557 C C . MET A 1 200 ? 2.981 -5.745 -14.813 1.00 94.75 200 MET A C 1
ATOM 1559 O O . MET A 1 200 ? 1.765 -5.878 -14.932 1.00 94.75 200 MET A O 1
ATOM 1563 N N . MET A 1 201 ? 3.852 -6.726 -15.070 1.00 93.19 201 MET A N 1
ATOM 1564 C CA . MET A 1 201 ? 3.452 -8.078 -15.486 1.00 93.19 201 MET A CA 1
ATOM 1565 C C . MET A 1 201 ? 2.608 -8.776 -14.414 1.00 93.19 201 MET A C 1
ATOM 1567 O O . MET A 1 201 ? 1.673 -9.499 -14.732 1.00 93.19 201 MET A O 1
ATOM 1571 N N . ASN A 1 202 ? 2.886 -8.489 -13.143 1.00 95.19 202 ASN A N 1
ATOM 1572 C CA . ASN A 1 202 ? 2.088 -8.908 -11.995 1.00 95.19 202 ASN A CA 1
ATOM 1573 C C . ASN A 1 202 ? 0.915 -7.943 -11.722 1.00 95.19 202 ASN A C 1
ATOM 1575 O O . ASN A 1 202 ? 0.551 -7.725 -10.575 1.00 95.19 202 ASN A O 1
ATOM 1579 N N . HIS A 1 203 ? 0.337 -7.310 -12.745 1.00 95.19 203 HIS A N 1
ATOM 1580 C CA . HIS A 1 203 ? -0.905 -6.528 -12.658 1.00 95.19 203 HIS A CA 1
ATOM 1581 C C . HIS A 1 203 ? -0.971 -5.484 -11.518 1.00 95.19 203 HIS A C 1
ATOM 1583 O O . HIS A 1 203 ? -2.049 -5.200 -10.987 1.00 95.19 203 HIS A O 1
ATOM 1589 N N . ALA A 1 204 ? 0.155 -4.857 -11.153 1.00 96.75 204 ALA A N 1
ATOM 1590 C CA . ALA A 1 204 ? 0.221 -3.900 -10.042 1.00 96.75 204 ALA A CA 1
ATOM 1591 C C . ALA A 1 204 ? -0.834 -2.782 -10.131 1.00 96.75 204 ALA A C 1
ATOM 1593 O O . ALA A 1 204 ? -1.491 -2.457 -9.140 1.00 96.75 204 ALA A O 1
ATOM 1594 N N . PHE A 1 205 ? -1.019 -2.202 -11.321 1.00 96.69 205 PHE A N 1
ATOM 1595 C CA . PHE A 1 205 ? -1.980 -1.116 -11.540 1.00 96.69 205 PHE A CA 1
ATOM 1596 C C . PHE A 1 205 ? -3.431 -1.562 -11.393 1.00 96.69 205 PHE A C 1
ATOM 1598 O O . PHE A 1 205 ? -4.270 -0.774 -10.955 1.00 96.69 205 PHE A O 1
ATOM 1605 N N . GLU A 1 206 ? -3.722 -2.823 -11.701 1.00 95.31 206 GLU A N 1
ATOM 1606 C CA . GLU A 1 206 ? -5.054 -3.384 -11.524 1.00 95.31 206 GLU A CA 1
ATOM 1607 C C . GLU A 1 206 ? -5.397 -3.503 -10.038 1.00 95.31 206 GLU A C 1
ATOM 1609 O O . GLU A 1 206 ? -6.488 -3.111 -9.631 1.00 95.31 206 GLU A O 1
ATOM 1614 N N . VAL A 1 207 ? -4.447 -3.936 -9.203 1.00 96.69 207 VAL A N 1
ATOM 1615 C CA . VAL A 1 207 ? -4.619 -3.946 -7.741 1.00 96.69 207 VAL A CA 1
ATOM 1616 C C . VAL A 1 207 ? -4.800 -2.529 -7.204 1.00 96.69 207 VAL A C 1
ATOM 1618 O O . VAL A 1 207 ? -5.734 -2.277 -6.442 1.00 96.69 207 VAL A O 1
ATOM 1621 N N . VAL A 1 208 ? -3.970 -1.571 -7.630 1.00 97.56 208 VAL A N 1
ATOM 1622 C CA . VAL A 1 208 ? -4.125 -0.167 -7.207 1.00 97.56 208 VAL A CA 1
ATOM 1623 C C . VAL A 1 208 ? -5.515 0.362 -7.580 1.00 97.56 208 VAL A C 1
ATOM 1625 O O . VAL A 1 208 ? -6.177 0.993 -6.759 1.00 97.56 208 VAL A O 1
ATOM 1628 N N . ARG A 1 209 ? -6.009 0.058 -8.782 1.00 97.12 209 ARG A N 1
ATOM 1629 C CA . ARG A 1 209 ? -7.332 0.493 -9.239 1.00 97.12 209 ARG A CA 1
ATOM 1630 C C . ARG A 1 209 ? -8.474 -0.218 -8.506 1.00 97.12 209 ARG A C 1
ATOM 1632 O O . ARG A 1 209 ? -9.333 0.453 -7.938 1.00 97.12 209 ARG A O 1
ATOM 1639 N N . LYS A 1 210 ? -8.513 -1.550 -8.556 1.00 95.44 210 LYS A N 1
ATOM 1640 C CA . LYS A 1 210 ? -9.659 -2.367 -8.124 1.00 95.44 210 LYS A CA 1
ATOM 1641 C C . LYS A 1 210 ? -9.657 -2.688 -6.633 1.00 95.44 210 LYS A C 1
ATOM 1643 O O . LYS A 1 210 ? -10.721 -2.761 -6.031 1.00 95.44 210 LYS A O 1
ATOM 1648 N N . CYS A 1 211 ? -8.488 -2.880 -6.030 1.00 95.88 211 CYS A N 1
ATOM 1649 C CA . CYS A 1 211 ? -8.383 -3.256 -4.620 1.00 95.88 211 CYS A CA 1
ATOM 1650 C C . CYS A 1 211 ? -8.207 -2.037 -3.714 1.00 95.88 211 CYS A C 1
ATOM 1652 O O . CYS A 1 211 ? -8.784 -2.006 -2.630 1.00 95.88 211 CYS A O 1
ATOM 1654 N N . ILE A 1 212 ? -7.423 -1.040 -4.144 1.00 97.12 212 ILE A N 1
ATOM 1655 C CA . ILE A 1 212 ? -7.109 0.132 -3.315 1.00 97.12 212 ILE A CA 1
ATOM 1656 C C . ILE A 1 212 ? -8.097 1.273 -3.565 1.00 97.12 212 ILE A C 1
ATOM 1658 O O . ILE A 1 212 ? -8.844 1.624 -2.659 1.00 97.12 212 ILE A O 1
ATOM 1662 N N . ILE A 1 213 ? -8.139 1.832 -4.778 1.00 96.88 213 ILE A N 1
ATOM 1663 C CA . ILE A 1 213 ? -8.934 3.038 -5.081 1.00 96.88 213 ILE A CA 1
ATOM 1664 C C . ILE A 1 213 ? -10.442 2.761 -5.019 1.00 96.88 213 ILE A C 1
ATOM 1666 O O . ILE A 1 213 ? -11.195 3.585 -4.511 1.00 96.88 213 ILE A O 1
ATOM 1670 N N . GLN A 1 214 ? -10.893 1.606 -5.513 1.00 95.75 214 GLN A N 1
ATOM 1671 C CA . GLN A 1 214 ? -12.310 1.216 -5.487 1.00 95.75 214 GLN A CA 1
ATOM 1672 C C . GLN A 1 214 ? -12.787 0.675 -4.129 1.00 95.75 214 GLN A C 1
ATOM 1674 O O . GLN A 1 214 ? -13.955 0.315 -4.000 1.00 95.75 214 GLN A O 1
ATOM 1679 N N . ASN A 1 215 ? -11.922 0.599 -3.115 1.00 95.38 215 ASN A N 1
ATOM 1680 C CA . ASN A 1 215 ? -12.343 0.180 -1.784 1.00 95.38 215 ASN A CA 1
ATOM 1681 C C . ASN A 1 215 ? -13.265 1.235 -1.156 1.00 95.38 215 ASN A C 1
ATOM 1683 O O . ASN A 1 215 ? -12.927 2.418 -1.136 1.00 95.38 215 ASN A O 1
ATOM 1687 N N . ASP A 1 216 ? -14.375 0.807 -0.552 1.00 89.69 216 ASP A N 1
ATOM 1688 C CA . ASP A 1 216 ? -15.352 1.717 0.070 1.00 89.69 216 ASP A CA 1
ATOM 1689 C C . ASP A 1 216 ? -14.723 2.650 1.121 1.00 89.69 216 ASP A C 1
ATOM 1691 O O . ASP A 1 216 ? -15.149 3.792 1.299 1.00 89.69 216 ASP A O 1
ATOM 1695 N N . GLY A 1 217 ? -13.681 2.183 1.815 1.00 89.75 217 GLY A N 1
ATOM 1696 C CA . GLY A 1 217 ? -12.976 2.964 2.827 1.00 89.75 217 GLY A CA 1
ATOM 1697 C C . GLY A 1 217 ? -11.839 3.835 2.293 1.00 89.75 217 GLY A C 1
ATOM 1698 O O . GLY A 1 217 ? -11.186 4.499 3.093 1.00 89.75 217 GLY A O 1
ATOM 1699 N N . PHE A 1 218 ? -11.565 3.853 0.986 1.00 95.12 218 PHE A N 1
ATOM 1700 C CA . PHE A 1 218 ? -10.448 4.614 0.421 1.00 95.12 218 PHE A CA 1
ATOM 1701 C C . PHE A 1 218 ? -10.635 6.121 0.619 1.00 95.12 218 PHE A C 1
ATOM 1703 O O . PHE A 1 218 ? -9.753 6.797 1.145 1.00 95.12 218 PHE A O 1
ATOM 1710 N N . HIS A 1 219 ? -11.822 6.632 0.291 1.00 93.06 219 HIS A N 1
ATOM 1711 C CA . HIS A 1 219 ? -12.146 8.059 0.368 1.00 93.06 219 HIS A CA 1
ATOM 1712 C C . HIS A 1 219 ? -12.433 8.567 1.789 1.00 93.06 219 HIS A C 1
ATOM 1714 O O . HIS A 1 219 ? -12.698 9.755 1.968 1.00 93.06 219 HIS A O 1
ATOM 1720 N N . SER A 1 220 ? -12.388 7.700 2.806 1.00 88.69 220 SER A N 1
ATOM 1721 C CA . SER A 1 220 ? -12.684 8.090 4.189 1.00 88.69 220 SER A CA 1
ATOM 1722 C C . SER A 1 220 ? -11.543 8.866 4.858 1.00 88.69 220 SER A C 1
ATOM 1724 O O . SER A 1 220 ? -11.796 9.580 5.832 1.00 88.69 220 SER A O 1
ATOM 1726 N N . ASN A 1 221 ? -10.312 8.751 4.340 1.00 93.38 221 ASN A N 1
ATOM 1727 C CA . ASN A 1 221 ? -9.108 9.368 4.892 1.00 93.38 221 ASN A CA 1
ATOM 1728 C C . ASN A 1 221 ? -8.222 9.963 3.782 1.00 93.38 221 ASN A C 1
ATOM 1730 O O . ASN A 1 221 ? -7.934 9.311 2.779 1.00 93.38 221 ASN A O 1
ATOM 1734 N N . GLU A 1 222 ? -7.754 11.198 3.976 1.00 93.75 222 GLU A N 1
ATOM 1735 C CA . GLU A 1 222 ? -6.932 11.919 2.995 1.00 93.75 222 GLU A CA 1
ATOM 1736 C C . GLU A 1 222 ? -5.576 11.239 2.742 1.00 93.75 222 GLU A C 1
ATOM 1738 O O . GLU A 1 222 ? -5.084 11.235 1.612 1.00 93.75 222 GLU A O 1
ATOM 1743 N N . THR A 1 223 ? -4.994 10.602 3.762 1.00 94.44 223 THR A N 1
ATOM 1744 C CA . THR A 1 223 ? -3.706 9.898 3.662 1.00 94.44 223 THR A CA 1
ATOM 1745 C C . THR A 1 223 ? -3.761 8.785 2.619 1.00 94.44 223 THR A C 1
ATOM 1747 O O . THR A 1 223 ? -2.800 8.611 1.874 1.00 94.44 223 THR A O 1
ATOM 1750 N N . ASN A 1 224 ? -4.894 8.085 2.492 1.00 96.12 224 ASN A N 1
ATOM 1751 C CA . ASN A 1 224 ? -5.077 7.048 1.470 1.00 96.12 224 ASN A CA 1
ATOM 1752 C C . ASN A 1 224 ? -4.876 7.615 0.065 1.00 96.12 224 ASN A C 1
ATOM 1754 O O . ASN A 1 224 ? -4.128 7.067 -0.748 1.00 96.12 224 ASN A O 1
ATOM 1758 N N . ILE A 1 225 ? -5.527 8.751 -0.188 1.00 96.38 225 ILE A N 1
ATOM 1759 C CA . ILE A 1 225 ? -5.489 9.448 -1.469 1.00 96.38 225 ILE A CA 1
ATOM 1760 C C . ILE A 1 225 ? -4.073 9.955 -1.727 1.00 96.38 225 ILE A C 1
ATOM 1762 O O . ILE A 1 225 ? -3.519 9.690 -2.790 1.00 96.38 225 ILE A O 1
ATOM 1766 N N . GLN A 1 226 ? -3.462 10.621 -0.743 1.00 95.69 226 GLN A N 1
ATOM 1767 C CA . GLN A 1 226 ? -2.109 11.166 -0.863 1.00 95.69 226 GLN A CA 1
ATOM 1768 C C . GLN A 1 226 ? -1.066 10.079 -1.148 1.00 95.69 226 GLN A C 1
ATOM 1770 O O . GLN A 1 226 ? -0.181 10.290 -1.974 1.00 95.69 226 GLN A O 1
ATOM 1775 N N . VAL A 1 227 ? -1.158 8.919 -0.492 1.00 95.94 227 VAL A N 1
ATOM 1776 C CA . VAL A 1 227 ? -0.210 7.811 -0.679 1.00 95.94 227 VAL A CA 1
ATOM 1777 C C . VAL A 1 227 ? -0.349 7.193 -2.069 1.00 95.94 227 VAL A C 1
ATOM 1779 O O . VAL A 1 227 ? 0.658 7.035 -2.763 1.00 95.94 227 VAL A O 1
ATOM 1782 N N . ALA A 1 228 ? -1.576 6.887 -2.500 1.00 96.62 228 ALA A N 1
ATOM 1783 C CA . ALA A 1 228 ? -1.819 6.317 -3.824 1.00 96.62 228 ALA A CA 1
ATOM 1784 C C . ALA A 1 228 ? -1.436 7.300 -4.947 1.00 96.62 228 ALA A C 1
ATOM 1786 O O . ALA A 1 228 ? -0.732 6.927 -5.886 1.00 96.62 228 ALA A O 1
ATOM 1787 N N . ASP A 1 229 ? -1.829 8.569 -4.819 1.00 96.50 229 ASP A N 1
ATOM 1788 C CA . ASP A 1 229 ? -1.482 9.636 -5.762 1.00 96.50 229 ASP A CA 1
ATOM 1789 C C . ASP A 1 229 ? 0.036 9.847 -5.848 1.00 96.50 229 ASP A C 1
ATOM 1791 O O . ASP A 1 229 ? 0.599 9.895 -6.945 1.00 96.50 229 ASP A O 1
ATOM 1795 N N . ALA A 1 230 ? 0.723 9.904 -4.702 1.00 95.69 230 ALA A N 1
ATOM 1796 C CA . ALA A 1 230 ? 2.171 10.057 -4.665 1.00 95.69 230 ALA A CA 1
ATOM 1797 C C . ALA A 1 230 ? 2.886 8.873 -5.323 1.00 95.69 230 ALA A C 1
ATOM 1799 O O . ALA A 1 230 ? 3.870 9.095 -6.033 1.00 95.69 230 ALA A O 1
ATOM 1800 N N . LEU A 1 231 ? 2.410 7.638 -5.126 1.00 96.94 231 LEU A N 1
ATOM 1801 C CA . LEU A 1 231 ? 2.967 6.460 -5.788 1.00 96.94 231 LEU A CA 1
ATOM 1802 C C . LEU A 1 231 ? 2.817 6.560 -7.312 1.00 96.94 231 LEU A C 1
ATOM 1804 O O . LEU A 1 231 ? 3.813 6.441 -8.025 1.00 96.94 231 LEU A O 1
ATOM 1808 N N . LEU A 1 232 ? 1.605 6.834 -7.804 1.00 96.69 232 LEU A N 1
ATOM 1809 C CA . LEU A 1 232 ? 1.316 6.910 -9.240 1.00 96.69 232 LEU A CA 1
ATOM 1810 C C . LEU A 1 232 ? 2.102 8.037 -9.921 1.00 96.69 232 LEU A C 1
ATOM 1812 O O . LEU A 1 232 ? 2.771 7.806 -10.927 1.00 96.69 232 LEU A O 1
ATOM 1816 N N . LYS A 1 233 ? 2.109 9.241 -9.337 1.00 96.12 233 LYS A N 1
ATOM 1817 C CA . LYS A 1 233 ? 2.910 10.366 -9.846 1.00 96.12 233 LYS A CA 1
ATOM 1818 C C . LYS A 1 233 ? 4.402 10.058 -9.833 1.00 96.12 233 LYS A C 1
ATOM 1820 O O . LYS A 1 233 ? 5.113 10.426 -10.765 1.00 96.12 233 LYS A O 1
ATOM 1825 N N . SER A 1 234 ? 4.884 9.382 -8.789 1.00 95.31 234 SER A N 1
ATOM 1826 C CA . SER A 1 234 ? 6.289 8.984 -8.712 1.00 95.31 234 SER A CA 1
ATOM 1827 C C . SER A 1 234 ? 6.643 7.955 -9.776 1.00 95.31 234 SER A C 1
ATOM 1829 O O . SER A 1 234 ? 7.711 8.070 -10.363 1.00 95.31 234 SER A O 1
ATOM 1831 N N . PHE A 1 235 ? 5.766 6.992 -10.061 1.00 96.00 235 PHE A N 1
ATOM 1832 C CA . PHE A 1 235 ? 5.989 6.044 -11.148 1.00 96.00 235 PHE A CA 1
ATOM 1833 C C . PHE A 1 235 ? 6.116 6.762 -12.496 1.00 96.00 235 PHE A C 1
ATOM 1835 O O . PHE A 1 235 ? 7.109 6.561 -13.191 1.00 96.00 235 PHE A O 1
ATOM 1842 N N . ILE A 1 236 ? 5.178 7.665 -12.808 1.00 95.88 236 ILE A N 1
ATOM 1843 C CA . ILE A 1 236 ? 5.191 8.446 -14.055 1.00 95.88 236 ILE A CA 1
ATOM 1844 C C . ILE A 1 236 ? 6.493 9.239 -14.203 1.00 95.88 236 ILE A C 1
ATOM 1846 O O . ILE A 1 236 ? 7.092 9.270 -15.275 1.00 95.88 236 ILE A O 1
ATOM 1850 N N . LEU A 1 237 ? 6.951 9.861 -13.115 1.00 95.19 237 LEU A N 1
ATOM 1851 C CA . LEU A 1 237 ? 8.166 10.670 -13.119 1.00 95.19 237 LEU A CA 1
ATOM 1852 C C . LEU A 1 237 ? 9.448 9.831 -13.250 1.00 95.19 237 LEU A C 1
ATOM 1854 O O . LEU A 1 237 ? 10.403 10.270 -13.886 1.00 95.19 237 LEU A O 1
ATOM 1858 N N . LEU A 1 238 ? 9.499 8.663 -12.605 1.00 94.44 238 LEU A N 1
ATOM 1859 C CA . LEU A 1 238 ? 10.734 7.891 -12.424 1.00 94.44 238 LEU A CA 1
ATOM 1860 C C . LEU A 1 238 ? 10.937 6.791 -13.474 1.00 94.44 238 LEU A C 1
ATOM 1862 O O . LEU A 1 238 ? 12.084 6.403 -13.708 1.00 94.44 238 LEU A O 1
ATOM 1866 N N . PHE A 1 239 ? 9.858 6.323 -14.111 1.00 95.94 239 PHE A N 1
ATOM 1867 C CA . PHE A 1 239 ? 9.876 5.261 -15.122 1.00 95.94 239 PHE A CA 1
ATOM 1868 C C . PHE A 1 239 ? 9.193 5.656 -16.452 1.00 95.94 239 PHE A C 1
ATOM 1870 O O . PHE A 1 239 ? 8.383 4.883 -16.970 1.00 95.94 239 PHE A O 1
ATOM 1877 N N . PRO A 1 240 ? 9.522 6.812 -17.072 1.00 95.06 240 PRO A N 1
ATOM 1878 C CA . PRO A 1 240 ? 8.913 7.201 -18.343 1.00 95.06 240 PRO A CA 1
ATOM 1879 C C . PRO A 1 240 ? 9.082 6.172 -19.480 1.00 95.06 240 PRO A C 1
ATOM 1881 O O . PRO A 1 240 ? 8.109 5.954 -20.199 1.00 95.06 240 PRO A O 1
ATOM 1884 N N . PRO A 1 241 ? 10.227 5.465 -19.641 1.00 94.06 241 PRO A N 1
ATOM 1885 C CA . PRO A 1 241 ? 10.346 4.430 -20.670 1.00 94.06 241 PRO A CA 1
ATOM 1886 C C . PRO A 1 241 ? 9.324 3.302 -20.511 1.00 94.06 241 PRO A C 1
ATOM 1888 O O . PRO A 1 241 ? 8.801 2.814 -21.506 1.00 94.06 241 PRO A O 1
ATOM 1891 N N . LYS A 1 242 ? 8.990 2.923 -19.269 1.00 94.06 242 LYS A N 1
ATOM 1892 C CA . LYS A 1 242 ? 8.031 1.844 -19.000 1.00 94.06 242 LYS A CA 1
ATOM 1893 C C . LYS A 1 242 ? 6.605 2.235 -19.385 1.00 94.06 242 LYS A C 1
ATOM 1895 O O . LYS A 1 242 ? 5.855 1.379 -19.836 1.00 94.06 242 LYS A O 1
ATOM 1900 N N . LEU A 1 243 ? 6.248 3.516 -19.281 1.00 91.56 243 LEU A N 1
ATOM 1901 C CA . LEU A 1 243 ? 4.967 4.018 -19.790 1.00 91.56 243 LEU A CA 1
ATOM 1902 C C . LEU A 1 243 ? 4.887 3.944 -21.317 1.00 91.56 243 LEU A C 1
ATOM 1904 O O . LEU A 1 243 ? 3.881 3.478 -21.839 1.00 91.56 243 LEU A O 1
ATOM 1908 N N . MET A 1 244 ? 5.952 4.346 -22.016 1.00 92.69 244 MET A N 1
ATOM 1909 C CA . MET A 1 244 ? 6.009 4.252 -23.481 1.00 92.69 244 MET A CA 1
ATOM 1910 C C . MET A 1 244 ? 5.944 2.794 -23.954 1.00 92.69 244 MET A C 1
ATOM 1912 O O . MET A 1 244 ? 5.293 2.485 -24.946 1.00 92.69 244 MET A O 1
ATOM 1916 N N . GLU A 1 245 ? 6.607 1.883 -23.233 1.00 91.38 245 GLU A N 1
ATOM 1917 C CA . GLU A 1 245 ? 6.507 0.444 -23.490 1.00 91.38 245 GLU A CA 1
ATOM 1918 C C . GLU A 1 245 ? 5.067 -0.054 -23.297 1.00 91.38 245 GLU A C 1
ATOM 1920 O O . GLU A 1 245 ? 4.564 -0.760 -24.165 1.00 91.38 245 GLU A O 1
ATOM 1925 N N . MET A 1 246 ? 4.381 0.333 -22.212 1.00 88.19 246 MET A N 1
ATOM 1926 C CA . 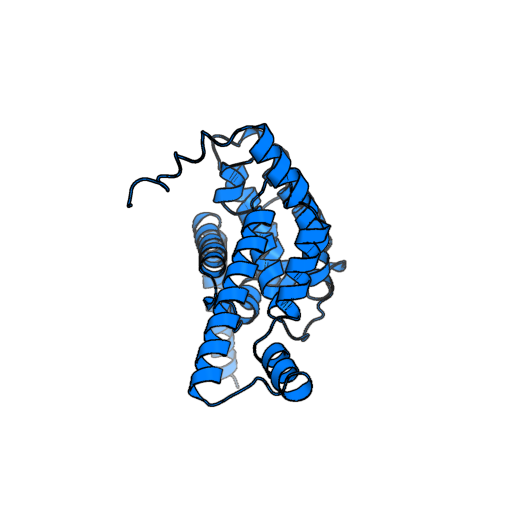MET A 1 246 ? 2.976 -0.041 -21.979 1.00 88.19 246 MET A CA 1
ATOM 1927 C C . MET A 1 246 ? 2.041 0.445 -23.080 1.00 88.19 246 MET A C 1
ATOM 1929 O O . MET A 1 246 ? 1.180 -0.316 -23.516 1.00 88.19 246 MET A O 1
ATOM 1933 N N . GLU A 1 247 ? 2.185 1.704 -23.493 1.00 91.00 247 GLU A N 1
ATOM 1934 C CA . GLU A 1 247 ? 1.386 2.294 -24.568 1.00 91.00 247 GLU A CA 1
ATOM 1935 C C . GLU A 1 247 ? 1.552 1.480 -25.849 1.00 91.00 247 GLU A C 1
ATOM 1937 O O . GLU A 1 247 ? 0.570 0.967 -26.379 1.00 91.00 247 GLU A O 1
ATOM 1942 N N . ARG A 1 248 ? 2.802 1.240 -26.256 1.00 91.44 248 ARG A N 1
ATOM 1943 C CA . ARG A 1 248 ? 3.106 0.446 -27.445 1.00 91.44 248 ARG A CA 1
ATOM 1944 C C . ARG A 1 248 ? 2.565 -0.984 -27.356 1.00 91.44 248 ARG A C 1
ATOM 1946 O O . ARG A 1 248 ? 1.972 -1.458 -28.315 1.00 91.44 248 ARG A O 1
ATOM 1953 N N . TYR A 1 249 ? 2.738 -1.667 -26.221 1.00 88.50 249 TYR A N 1
ATOM 1954 C CA . TYR A 1 249 ? 2.181 -3.013 -26.041 1.00 88.50 249 TYR A CA 1
ATOM 1955 C C . TYR A 1 249 ? 0.655 -3.023 -26.156 1.00 88.50 249 TYR A C 1
ATOM 1957 O O . TYR A 1 249 ? 0.097 -3.964 -26.710 1.00 88.50 249 TYR A O 1
ATOM 1965 N N . SER A 1 250 ? -0.008 -1.977 -25.662 1.00 86.88 250 SER A N 1
ATOM 1966 C CA . SER A 1 250 ? -1.464 -1.851 -25.749 1.00 86.88 250 SER A CA 1
ATOM 1967 C C . SER A 1 250 ? -1.922 -1.607 -27.190 1.00 86.88 250 SER A C 1
ATOM 1969 O O . SER A 1 250 ? -2.921 -2.177 -27.617 1.00 86.88 250 SER A O 1
ATOM 1971 N N . GLU A 1 251 ? -1.197 -0.786 -27.953 1.00 91.56 251 GLU A N 1
ATOM 1972 C CA . GLU A 1 251 ? -1.464 -0.562 -29.381 1.00 91.56 251 GLU A CA 1
ATOM 1973 C C . GLU A 1 251 ? -1.261 -1.839 -30.208 1.00 91.56 251 GLU A C 1
ATOM 1975 O O . GLU A 1 251 ? -2.123 -2.188 -31.016 1.00 91.56 251 GLU A O 1
ATOM 1980 N N . ASP A 1 252 ? -0.164 -2.563 -29.962 1.00 90.88 252 ASP A N 1
ATOM 1981 C CA . ASP A 1 252 ? 0.140 -3.836 -30.625 1.00 90.88 252 ASP A CA 1
ATOM 1982 C C . ASP A 1 252 ? -0.939 -4.900 -30.304 1.00 90.88 252 ASP A C 1
ATOM 1984 O O . ASP A 1 252 ? -1.379 -5.633 -31.194 1.00 90.88 252 ASP A O 1
ATOM 1988 N N . GLU A 1 253 ? -1.416 -4.970 -29.052 1.00 90.06 253 GLU A N 1
ATOM 1989 C CA . GLU A 1 253 ? -2.501 -5.875 -28.640 1.00 90.06 253 GLU A CA 1
ATOM 1990 C C . GLU A 1 253 ? -3.837 -5.521 -29.314 1.00 90.06 253 GLU A C 1
ATOM 1992 O O . GLU A 1 253 ? -4.530 -6.411 -29.811 1.00 90.06 253 GLU A O 1
ATOM 1997 N N . LEU A 1 254 ? -4.187 -4.232 -29.386 1.00 90.12 254 LEU A N 1
ATOM 1998 C CA . LEU A 1 254 ? -5.404 -3.772 -30.063 1.00 90.12 254 LEU A CA 1
ATOM 1999 C C . LEU A 1 254 ? -5.382 -4.097 -31.559 1.00 90.12 254 LEU A C 1
ATOM 2001 O O . LEU A 1 254 ? -6.366 -4.624 -32.078 1.00 90.12 254 LEU A O 1
ATOM 2005 N N . ALA A 1 255 ? -4.256 -3.859 -32.235 1.00 90.25 255 ALA A N 1
ATOM 2006 C CA . ALA A 1 255 ? -4.105 -4.189 -33.650 1.00 90.25 255 ALA A CA 1
ATOM 2007 C C . ALA A 1 255 ? -4.298 -5.694 -33.910 1.00 90.25 255 ALA A C 1
ATOM 2009 O O . ALA A 1 255 ? -4.998 -6.081 -34.845 1.00 90.25 255 ALA A O 1
ATOM 2010 N N . MET A 1 256 ? -3.747 -6.549 -33.042 1.00 88.75 256 MET A N 1
ATOM 2011 C CA . MET A 1 256 ? -3.928 -8.003 -33.130 1.00 88.75 256 MET A CA 1
ATOM 2012 C C . MET A 1 256 ? -5.390 -8.426 -32.932 1.00 88.75 256 MET A C 1
ATOM 2014 O O . MET A 1 256 ? -5.868 -9.338 -33.612 1.00 88.75 256 MET A O 1
ATOM 2018 N N . LEU A 1 257 ? -6.120 -7.777 -32.019 1.00 89.19 257 LEU A N 1
ATOM 2019 C CA . LEU A 1 257 ? -7.544 -8.048 -31.803 1.00 89.19 257 LEU A CA 1
ATOM 2020 C C . LEU A 1 257 ? -8.395 -7.629 -33.007 1.00 89.19 257 LEU A C 1
ATOM 2022 O O . LEU A 1 257 ? -9.287 -8.385 -33.398 1.00 89.19 257 LEU A O 1
ATOM 2026 N N . ASP A 1 258 ? -8.095 -6.484 -33.619 1.00 89.19 258 ASP A N 1
ATOM 2027 C CA . ASP A 1 258 ? -8.770 -6.014 -34.832 1.00 89.19 258 ASP A CA 1
ATOM 2028 C C . ASP A 1 258 ? -8.525 -6.965 -36.015 1.00 89.19 258 ASP A C 1
ATOM 2030 O O . ASP A 1 258 ? -9.460 -7.307 -36.744 1.00 89.19 258 ASP A O 1
ATOM 2034 N N . GLU A 1 259 ? -7.299 -7.474 -36.173 1.00 87.81 259 GLU A N 1
ATOM 2035 C CA . GLU A 1 259 ? -6.978 -8.498 -37.175 1.00 87.81 259 GLU A CA 1
ATOM 2036 C C . GLU A 1 259 ? -7.715 -9.820 -36.919 1.00 87.81 259 GLU A C 1
ATOM 2038 O O . GLU A 1 259 ? -8.205 -10.450 -37.860 1.00 87.81 259 GLU A O 1
ATOM 2043 N N . CYS A 1 260 ? -7.835 -10.249 -35.660 1.00 85.44 260 CYS A N 1
ATOM 2044 C CA . CYS A 1 260 ? -8.607 -11.441 -35.304 1.00 85.44 260 CYS A CA 1
ATOM 2045 C C . CYS A 1 260 ? -10.105 -11.254 -35.579 1.00 85.44 260 CYS A C 1
ATOM 2047 O O . CYS A 1 260 ? -10.752 -12.175 -36.075 1.00 85.44 260 CYS A O 1
ATOM 2049 N N . ALA A 1 261 ? -10.650 -10.071 -35.290 1.00 82.31 261 ALA A N 1
ATOM 2050 C CA . ALA A 1 261 ? -12.052 -9.739 -35.526 1.00 82.31 261 ALA A CA 1
ATOM 2051 C C . ALA A 1 261 ? -12.386 -9.577 -37.019 1.00 82.31 261 ALA A C 1
ATOM 2053 O O . ALA A 1 261 ? -13.509 -9.858 -37.422 1.00 82.31 261 ALA A O 1
ATOM 2054 N N . ALA A 1 262 ? -11.429 -9.144 -37.844 1.00 78.81 262 ALA A N 1
ATOM 2055 C CA . ALA A 1 262 ? -11.603 -9.032 -39.293 1.00 78.81 262 ALA A CA 1
ATOM 2056 C C . ALA A 1 262 ? -11.513 -10.384 -40.027 1.00 78.81 262 ALA A C 1
ATOM 2058 O O . ALA A 1 262 ? -12.023 -10.511 -41.140 1.00 78.81 262 ALA A O 1
ATOM 2059 N N . ASN A 1 263 ? -10.857 -11.378 -39.417 1.00 74.00 263 ASN A N 1
ATOM 2060 C CA . ASN A 1 263 ? -10.612 -12.700 -40.000 1.00 74.00 263 ASN A CA 1
ATOM 2061 C C . ASN A 1 263 ? -11.521 -13.819 -39.440 1.00 74.00 263 ASN A C 1
ATOM 2063 O O . ASN A 1 263 ? -11.363 -14.973 -39.848 1.00 74.00 263 ASN A O 1
ATOM 2067 N N . GLY A 1 264 ? -12.437 -13.505 -38.517 1.00 51.97 264 GLY A N 1
ATOM 2068 C CA . GLY A 1 264 ? -13.431 -14.424 -37.936 1.00 51.97 264 GLY A CA 1
ATOM 2069 C C . GLY A 1 264 ? -14.856 -14.087 -38.354 1.00 51.97 264 GLY A C 1
ATOM 2070 O O . GLY A 1 264 ? -15.657 -15.042 -38.474 1.00 51.97 264 GLY A O 1
#

Organism: NCBI:txid1317129

Sequence (264 aa):
FRVLLKWPRREDLPISLSSAIKSSFVQRGVFRHLLDLTSSFTIVNEFTTLATKHQGLGNQQHQNMLRSMIEETQRVLLDCVYLLVASPDFSQTAIADLCPLLKKLQPGDRFGHTQMVAWIALVYTISPKALQIAPTESSTILATLLEDVRNETAWGDQSLCGSVQLAVAVGIRRLQLSPVDHAAAPAFDVNMDRLAERAMMNHAFEVVRKCIIQNDGFHSNETNIQVADALLKSFILLFPPKLMEMERYSEDELAMLDECAANG

pLDDT: mean 87.63, std 12.8, range [33.75, 97.69]

Foldseek 3Di:
DPDPPPPDPPPPDPPVNVVVCCVVQLDPVNLVVLLVCLVQLDLVNVCVCCVPPPVNCPDPVSVVVVNVVSLVVSQVSLVSNLVSCLPLVRVQVLCVVLVVVQQPDAPPDDQARSVLSSLLSLLSCLFPVSCVVCVPSNLVSLVVLVVVLVPCVSHNQLLSSLLSLLSSLLSLLVLCPDPVNVVSNVVDPDDSLVSNVSSVVSNNVVCLVVNHPVHPCQVSYVSSVVSSVRSVVSCCVRPVVVVVVVVVVVVVVVVVVVVVVVVD